Protein AF-A0A0D2YKP9-F1 (afdb_monomer_lite)

Secondary structure (DSSP, 8-state):
-----SS----HHHHHHHHHHHHHHHHHHIIIIIIS-EETTTTEE--STTSPPPPS----------HHHHHHHHHHHHHHHH-SS-TTSTTPPTTPPPS-TTSTTPPPPHHHHHHHHHHHHHHHHHHHHHHHHHHHHHHHHTGGGG-GGGS-TTT-TTT--HHHHHHHHHHHHHHHHHHHHHHHHHHHHHHHHHHHTTSS-HHHHS--PPPPHHHHHHHHHTT--S--SSS---

Organism: Fusarium oxysporum (strain Fo5176) (NCBI:txid660025)

Structure (mmCIF, N/CA/C/O backbone):
data_AF-A0A0D2YKP9-F1
#
_entry.id   AF-A0A0D2YKP9-F1
#
loop_
_atom_site.group_PDB
_atom_site.id
_atom_site.type_symbol
_atom_site.label_atom_id
_atom_site.label_alt_id
_atom_site.label_comp_id
_atom_site.label_asym_id
_atom_site.label_entity_id
_atom_site.label_seq_id
_atom_site.pdbx_PDB_ins_code
_atom_site.Cartn_x
_atom_site.Cartn_y
_atom_site.Cartn_z
_atom_site.occupancy
_atom_site.B_iso_or_equiv
_atom_site.auth_seq_id
_atom_site.auth_comp_id
_atom_site.auth_asym_id
_atom_site.auth_atom_id
_atom_site.pdbx_PDB_model_num
ATOM 1 N N . MET A 1 1 ? -0.228 -17.833 11.066 1.00 27.98 1 MET A N 1
ATOM 2 C CA . MET A 1 1 ? 1.128 -18.104 11.584 1.00 27.98 1 MET A CA 1
ATOM 3 C C . MET A 1 1 ? 1.844 -16.765 11.671 1.00 27.98 1 MET A C 1
ATOM 5 O O . MET A 1 1 ? 2.228 -16.223 10.646 1.00 27.98 1 MET A O 1
ATOM 9 N N . ILE A 1 2 ? 1.864 -16.159 12.860 1.00 31.83 2 ILE A N 1
ATOM 10 C CA . ILE A 1 2 ? 2.510 -14.861 13.093 1.00 31.83 2 ILE A CA 1
ATOM 11 C C . ILE A 1 2 ? 3.976 -15.175 13.373 1.00 31.83 2 ILE A C 1
ATOM 13 O O . ILE A 1 2 ? 4.291 -15.801 14.382 1.00 31.83 2 ILE A O 1
ATOM 17 N N . ILE A 1 3 ? 4.855 -14.833 12.436 1.00 38.28 3 ILE A N 1
ATOM 18 C CA . ILE A 1 3 ? 6.297 -14.978 12.620 1.00 38.28 3 ILE A CA 1
ATOM 19 C C . ILE A 1 3 ? 6.714 -13.877 13.597 1.00 38.28 3 ILE A C 1
ATOM 21 O O . ILE A 1 3 ? 6.827 -12.712 13.220 1.00 38.28 3 ILE A O 1
ATOM 25 N N . CYS A 1 4 ? 6.903 -14.244 14.864 1.00 34.28 4 CYS A N 1
ATOM 26 C CA . CYS A 1 4 ? 7.570 -13.399 15.846 1.00 34.28 4 CYS A CA 1
ATOM 27 C C . CYS A 1 4 ? 9.053 -13.313 15.466 1.00 34.28 4 CYS A C 1
ATOM 29 O O . CYS A 1 4 ? 9.867 -14.127 15.897 1.00 34.28 4 CYS A O 1
ATOM 31 N N . ALA A 1 5 ? 9.399 -12.357 14.604 1.00 41.28 5 ALA A N 1
ATOM 32 C CA . ALA A 1 5 ? 10.786 -11.982 14.390 1.00 41.28 5 ALA A CA 1
ATOM 33 C C . ALA A 1 5 ? 11.299 -11.316 15.674 1.00 41.28 5 ALA A C 1
ATOM 35 O O . ALA A 1 5 ? 10.757 -10.309 16.130 1.00 41.28 5 ALA A O 1
ATOM 36 N N . ASN A 1 6 ? 12.327 -11.921 16.264 1.00 40.56 6 ASN A N 1
ATOM 37 C CA . ASN A 1 6 ? 12.934 -11.558 17.543 1.00 40.56 6 ASN A CA 1
ATOM 38 C C . ASN A 1 6 ? 13.852 -10.325 17.402 1.00 40.56 6 ASN A C 1
ATOM 40 O O . ASN A 1 6 ? 15.036 -10.350 17.717 1.00 40.56 6 ASN A O 1
ATOM 44 N N . GLY A 1 7 ? 13.288 -9.254 16.851 1.00 45.91 7 GLY A N 1
ATOM 45 C CA . GLY A 1 7 ? 13.886 -7.939 16.696 1.00 45.91 7 GLY A CA 1
ATOM 46 C C . GLY A 1 7 ? 12.728 -6.962 16.642 1.00 45.91 7 GLY A C 1
ATOM 47 O O . GLY A 1 7 ? 12.124 -6.779 15.586 1.00 45.91 7 GLY A O 1
ATOM 48 N N . GLN A 1 8 ? 12.338 -6.435 17.804 1.00 46.62 8 GLN A N 1
ATOM 49 C CA . GLN A 1 8 ? 11.226 -5.501 17.918 1.00 46.62 8 GLN A CA 1
ATOM 50 C C . GLN A 1 8 ? 11.520 -4.289 17.037 1.00 46.62 8 GLN A C 1
ATOM 52 O O . GLN A 1 8 ? 12.297 -3.408 17.385 1.00 46.62 8 GLN A O 1
ATOM 57 N N . LEU A 1 9 ? 10.883 -4.238 15.873 1.00 48.38 9 LEU A N 1
ATOM 58 C CA . LEU A 1 9 ? 10.691 -2.991 15.165 1.00 48.38 9 LEU A CA 1
ATOM 59 C C . LEU A 1 9 ? 9.749 -2.182 16.066 1.00 48.38 9 LEU A C 1
ATOM 61 O O . LEU A 1 9 ? 8.537 -2.346 15.999 1.00 48.38 9 LEU A O 1
ATOM 65 N N . GLU A 1 10 ? 10.291 -1.399 17.000 1.00 61.69 10 GLU A N 1
ATOM 66 C CA . GLU A 1 10 ? 9.515 -0.713 18.050 1.00 61.69 10 GLU A CA 1
ATOM 67 C C . GLU A 1 10 ? 8.544 0.346 17.503 1.00 61.69 10 GLU A C 1
ATOM 69 O O . GLU A 1 10 ? 7.786 0.944 18.258 1.00 61.69 10 GLU A O 1
ATOM 74 N N . SER A 1 11 ? 8.533 0.580 16.187 1.00 71.56 11 SER A N 1
ATOM 75 C CA . SER A 1 11 ? 7.659 1.551 15.540 1.00 71.56 11 SER A CA 1
ATOM 76 C C . SER A 1 11 ? 6.262 0.967 15.281 1.00 71.56 11 SER A C 1
ATOM 78 O O . SER A 1 11 ? 6.112 0.118 14.395 1.00 71.56 11 SER A O 1
ATOM 80 N N . PRO A 1 12 ? 5.201 1.461 15.954 1.00 70.50 12 PRO A N 1
ATOM 81 C CA . PRO A 1 12 ? 3.820 1.030 15.711 1.00 70.50 12 PRO A CA 1
ATOM 82 C C . PRO A 1 12 ? 3.381 1.248 14.257 1.00 70.50 12 PRO A C 1
ATOM 84 O O . PRO A 1 12 ? 2.580 0.487 13.717 1.00 70.50 12 PRO A O 1
ATOM 87 N N . ILE A 1 13 ? 3.951 2.266 13.604 1.00 74.56 13 ILE A N 1
ATOM 88 C CA . ILE A 1 13 ? 3.715 2.578 12.191 1.00 74.56 13 ILE A CA 1
ATOM 89 C C . ILE A 1 13 ? 4.225 1.437 11.315 1.00 74.56 13 ILE A C 1
ATOM 91 O O . ILE A 1 13 ? 3.539 1.010 10.391 1.00 74.56 13 ILE A O 1
ATOM 95 N N . ALA A 1 14 ? 5.413 0.914 11.612 1.00 79.06 14 ALA A N 1
ATOM 96 C CA . ALA A 1 14 ? 5.997 -0.144 10.810 1.00 79.06 14 ALA A CA 1
ATOM 97 C C . ALA A 1 14 ? 5.195 -1.451 10.919 1.00 79.06 14 ALA A C 1
ATOM 99 O O . ALA A 1 14 ? 4.976 -2.107 9.905 1.00 79.06 14 ALA A O 1
ATOM 100 N N . HIS A 1 15 ? 4.662 -1.779 12.101 1.00 78.81 15 HIS A N 1
ATOM 101 C CA . HIS A 1 15 ? 3.728 -2.905 12.263 1.00 78.81 15 HIS A CA 1
ATOM 102 C C . HIS A 1 15 ? 2.444 -2.714 11.457 1.00 78.81 15 HIS A C 1
ATOM 104 O O . HIS A 1 15 ? 2.024 -3.632 10.755 1.00 78.81 15 HIS A O 1
ATOM 110 N N . ALA A 1 16 ? 1.840 -1.524 11.509 1.00 76.19 16 ALA A N 1
ATOM 111 C CA . ALA A 1 16 ? 0.627 -1.223 10.750 1.00 76.19 16 ALA A CA 1
ATOM 112 C C . ALA A 1 16 ? 0.862 -1.324 9.233 1.00 76.19 16 ALA A C 1
ATOM 114 O O . ALA A 1 16 ? 0.068 -1.931 8.510 1.00 76.19 16 ALA A O 1
ATOM 115 N N . VAL A 1 17 ? 1.989 -0.799 8.747 1.00 81.44 17 VAL A N 1
ATOM 116 C CA . VAL A 1 17 ? 2.384 -0.860 7.333 1.00 81.44 17 VAL A CA 1
ATOM 117 C C . VAL A 1 17 ? 2.693 -2.292 6.894 1.00 81.44 17 VAL A C 1
ATOM 119 O O . VAL A 1 17 ? 2.205 -2.722 5.853 1.00 81.44 17 VAL A O 1
ATOM 122 N N . LEU A 1 18 ? 3.452 -3.062 7.677 1.00 83.38 18 LEU A N 1
ATOM 123 C CA . LEU A 1 18 ? 3.782 -4.451 7.341 1.00 83.38 18 LEU A CA 1
ATOM 124 C C . LEU A 1 18 ? 2.547 -5.356 7.389 1.00 83.38 18 LEU A C 1
ATOM 126 O O . LEU A 1 18 ? 2.341 -6.164 6.482 1.00 83.38 18 LEU A O 1
ATOM 130 N N . GLY A 1 19 ? 1.698 -5.192 8.404 1.00 82.62 19 GLY A N 1
ATOM 131 C CA . GLY A 1 19 ? 0.444 -5.927 8.535 1.00 82.62 19 GLY A CA 1
ATOM 132 C C . GLY A 1 19 ? -0.489 -5.649 7.359 1.00 82.62 19 GLY A C 1
ATOM 133 O O . GLY A 1 19 ? -0.878 -6.576 6.648 1.00 82.62 19 GLY A O 1
ATOM 134 N N . SER A 1 20 ? -0.780 -4.373 7.093 1.00 79.19 20 SER A N 1
ATOM 135 C CA . SER A 1 20 ? -1.634 -3.968 5.970 1.00 79.19 20 SER A CA 1
ATOM 136 C C . SER A 1 20 ? -1.062 -4.376 4.613 1.00 79.19 20 SER A C 1
ATOM 138 O O . SER A 1 20 ? -1.775 -4.936 3.775 1.00 79.19 20 SER A O 1
ATOM 140 N N . GLY A 1 21 ? 0.241 -4.171 4.430 1.00 82.94 21 GLY A N 1
ATOM 141 C CA . GLY A 1 21 ? 0.972 -4.557 3.239 1.00 82.94 21 GLY A CA 1
ATOM 142 C C . GLY A 1 21 ? 0.906 -6.051 2.968 1.00 82.94 21 GLY A C 1
ATOM 143 O O . GLY A 1 21 ? 0.622 -6.441 1.842 1.00 82.94 21 GLY A O 1
ATOM 144 N N . SER A 1 22 ? 1.099 -6.898 3.981 1.00 85.50 22 SER A N 1
ATOM 145 C CA . SER A 1 22 ? 1.110 -8.356 3.807 1.00 85.50 22 SER A CA 1
ATOM 146 C C . SER A 1 22 ? -0.207 -8.904 3.247 1.00 85.50 22 SER A C 1
ATOM 148 O O . SER A 1 22 ? -0.193 -9.644 2.263 1.00 85.50 22 SER A O 1
ATOM 150 N N . VAL A 1 23 ? -1.350 -8.481 3.800 1.00 85.19 23 VAL A N 1
ATOM 151 C CA . VAL A 1 23 ? -2.679 -8.898 3.325 1.00 85.19 23 VAL A CA 1
ATOM 152 C C . VAL A 1 23 ? -2.892 -8.432 1.890 1.00 85.19 23 VAL A C 1
ATOM 154 O O . VAL A 1 23 ? -3.297 -9.216 1.032 1.00 85.19 23 VAL A O 1
ATOM 157 N N . TYR A 1 24 ? -2.553 -7.172 1.607 1.00 85.50 24 TYR A N 1
ATOM 158 C CA . TYR A 1 24 ? -2.648 -6.643 0.257 1.00 85.50 24 TYR A CA 1
ATOM 159 C C . TYR A 1 24 ? -1.778 -7.429 -0.735 1.00 85.50 24 TYR A C 1
ATOM 161 O O . TYR A 1 24 ? -2.234 -7.757 -1.826 1.00 85.50 24 TYR A O 1
ATOM 169 N N . ARG A 1 25 ? -0.538 -7.772 -0.364 1.00 86.56 25 ARG A N 1
ATOM 170 C CA . ARG A 1 25 ? 0.386 -8.535 -1.215 1.00 86.56 25 ARG A CA 1
ATOM 171 C C . ARG A 1 25 ? -0.154 -9.909 -1.574 1.00 86.56 25 ARG A C 1
ATOM 173 O O . ARG A 1 25 ? 0.029 -10.329 -2.710 1.00 86.56 25 ARG A O 1
ATOM 180 N N . ILE A 1 26 ? -0.834 -10.576 -0.646 1.00 88.69 26 ILE A N 1
ATOM 181 C CA . ILE A 1 26 ? -1.483 -11.863 -0.914 1.00 88.69 26 ILE A CA 1
ATOM 182 C C . ILE A 1 26 ? -2.595 -11.681 -1.950 1.00 88.69 26 ILE A C 1
ATOM 184 O O . ILE A 1 26 ? -2.630 -12.408 -2.939 1.00 88.69 26 ILE A O 1
ATOM 188 N N . ILE A 1 27 ? -3.462 -10.681 -1.769 1.00 88.19 27 ILE A N 1
ATOM 189 C CA . ILE A 1 27 ? -4.551 -10.388 -2.716 1.00 88.19 27 ILE A CA 1
ATOM 190 C C . ILE A 1 27 ? -3.986 -10.027 -4.097 1.00 88.19 27 ILE A C 1
ATOM 192 O O . ILE A 1 27 ? -4.442 -10.553 -5.110 1.00 88.19 27 ILE A O 1
ATOM 196 N N . HIS A 1 28 ? -2.957 -9.177 -4.140 1.00 88.44 28 HIS A N 1
ATOM 197 C CA . HIS A 1 28 ? -2.280 -8.786 -5.378 1.00 88.44 28 HIS A CA 1
ATOM 198 C C . HIS A 1 28 ? -1.638 -9.984 -6.074 1.00 88.44 28 HIS A C 1
ATOM 200 O O . HIS A 1 28 ? -1.772 -10.141 -7.281 1.00 88.44 28 HIS A O 1
ATOM 206 N N . TYR A 1 29 ? -0.993 -10.875 -5.320 1.00 89.56 29 TYR A N 1
ATOM 207 C CA . TYR A 1 29 ? -0.422 -12.103 -5.863 1.00 89.56 29 TYR A CA 1
ATOM 208 C C . TYR A 1 29 ? -1.495 -12.998 -6.492 1.00 89.56 29 TYR A C 1
ATOM 210 O O . TYR A 1 29 ? -1.309 -13.476 -7.608 1.00 89.56 29 TYR A O 1
ATOM 218 N N . VAL A 1 30 ? -2.632 -13.190 -5.815 1.00 90.19 30 VAL A N 1
ATOM 219 C CA . VAL A 1 30 ? -3.761 -13.958 -6.364 1.00 90.19 30 VAL A CA 1
ATOM 220 C C . VAL A 1 30 ? -4.244 -13.336 -7.676 1.00 90.19 30 VAL A C 1
ATOM 222 O O . VAL A 1 30 ? -4.377 -14.051 -8.666 1.00 90.19 30 VAL A O 1
ATOM 225 N N . ALA A 1 31 ? -4.443 -12.017 -7.716 1.00 87.38 31 ALA A N 1
ATOM 226 C CA . ALA A 1 31 ? -4.886 -11.325 -8.923 1.00 87.38 31 ALA A CA 1
ATOM 227 C C . ALA A 1 31 ? -3.892 -11.495 -10.085 1.00 87.38 31 ALA A C 1
ATOM 229 O O . ALA A 1 31 ? -4.243 -12.003 -11.144 1.00 87.38 31 ALA A O 1
ATOM 230 N N . ILE A 1 32 ? -2.625 -11.159 -9.860 1.00 87.12 32 ILE A N 1
ATOM 231 C CA . ILE A 1 32 ? -1.605 -11.124 -10.911 1.00 87.12 32 ILE A CA 1
ATOM 232 C C . ILE A 1 32 ? -1.169 -12.515 -11.366 1.00 87.12 32 ILE A C 1
ATOM 234 O O . ILE A 1 32 ? -1.028 -12.765 -12.563 1.00 87.12 32 ILE A O 1
ATOM 238 N N . VAL A 1 33 ? -0.894 -13.413 -10.422 1.00 88.62 33 VAL A N 1
ATOM 239 C CA . VAL A 1 33 ? -0.255 -14.700 -10.722 1.00 88.62 33 VAL A CA 1
ATOM 240 C C . VAL A 1 33 ? -1.292 -15.776 -10.998 1.00 88.62 33 VAL A C 1
ATOM 242 O O . VAL A 1 33 ? -1.119 -16.552 -11.935 1.00 88.62 33 VAL A O 1
ATOM 245 N N . LEU A 1 34 ? -2.376 -15.832 -10.219 1.00 88.31 34 LEU A N 1
ATOM 246 C CA . LEU A 1 34 ? -3.364 -16.905 -10.355 1.00 88.31 34 LEU A CA 1
ATOM 247 C C . LEU A 1 34 ? -4.451 -16.567 -11.378 1.00 88.31 34 LEU A C 1
ATOM 249 O O . LEU A 1 34 ? -4.791 -17.426 -12.195 1.00 88.31 34 LEU A O 1
ATOM 253 N N . LEU A 1 35 ? -4.982 -15.339 -11.345 1.00 88.94 35 LEU A N 1
ATOM 254 C CA . LEU A 1 35 ? -6.072 -14.932 -12.236 1.00 88.94 35 LEU A CA 1
ATOM 255 C C . LEU A 1 35 ? -5.541 -14.458 -13.592 1.00 88.94 35 LEU A C 1
ATOM 257 O O . LEU A 1 35 ? -5.825 -15.089 -14.608 1.00 88.94 35 LEU A O 1
ATOM 261 N N . ASP A 1 36 ? -4.732 -13.401 -13.616 1.00 85.75 36 ASP A N 1
ATOM 262 C CA . ASP A 1 36 ? -4.231 -12.784 -14.853 1.00 85.75 36 ASP A CA 1
ATOM 263 C C . ASP A 1 36 ? -3.033 -13.524 -15.471 1.00 85.75 36 ASP A C 1
ATOM 265 O O . ASP A 1 36 ? -2.732 -13.363 -16.658 1.00 85.75 36 ASP A O 1
ATOM 269 N N . ARG A 1 37 ? -2.360 -14.372 -14.681 1.00 87.69 37 ARG A N 1
ATOM 270 C CA . ARG A 1 37 ? -1.200 -15.183 -15.088 1.00 87.69 37 ARG A CA 1
ATOM 271 C C . ARG A 1 37 ? -0.146 -14.360 -15.825 1.00 87.69 37 ARG A C 1
ATOM 273 O O . ARG A 1 37 ? 0.215 -14.657 -16.968 1.00 87.69 37 ARG A O 1
ATOM 280 N N . TRP A 1 38 ? 0.326 -13.299 -15.181 1.00 86.81 38 TRP A N 1
ATOM 281 C CA . TRP A 1 38 ? 1.420 -12.496 -15.718 1.00 86.81 38 TRP A CA 1
ATOM 282 C C . TRP A 1 38 ? 2.656 -13.364 -15.954 1.00 86.81 38 TRP A C 1
ATOM 284 O O . TRP A 1 38 ? 3.117 -14.057 -15.048 1.00 86.81 38 TRP A O 1
ATOM 294 N N . SER A 1 39 ? 3.200 -13.305 -17.169 1.00 86.81 39 SER A N 1
ATOM 295 C CA . SER A 1 39 ? 4.429 -14.013 -17.532 1.00 86.81 39 SER A CA 1
ATOM 296 C C . SER A 1 39 ? 5.468 -13.045 -18.080 1.00 86.81 39 SER A C 1
ATOM 298 O O . SER A 1 39 ? 5.128 -12.042 -18.718 1.00 86.81 39 SER A O 1
ATOM 300 N N . PHE A 1 40 ? 6.737 -13.347 -17.810 1.00 84.88 40 PHE A N 1
ATOM 301 C CA . PHE A 1 40 ? 7.857 -12.574 -18.337 1.00 84.88 40 PHE A CA 1
ATOM 302 C C . PHE A 1 40 ? 7.924 -12.703 -19.860 1.00 84.88 40 PHE A C 1
ATOM 304 O O . PHE A 1 40 ? 8.089 -11.707 -20.557 1.00 84.88 40 PHE A O 1
ATOM 311 N N . GLU A 1 41 ? 7.697 -13.914 -20.365 1.00 83.00 41 GLU A N 1
ATOM 312 C CA . GLU A 1 41 ? 7.747 -14.264 -21.781 1.00 83.00 41 GLU A CA 1
ATOM 313 C C . GLU A 1 41 ? 6.697 -13.486 -22.588 1.00 83.00 41 GLU A C 1
ATOM 315 O O . GLU A 1 41 ? 7.004 -12.951 -23.648 1.00 83.00 41 GLU A O 1
ATOM 320 N N . ALA A 1 42 ? 5.475 -13.340 -22.062 1.00 79.25 42 ALA A N 1
ATOM 321 C CA . ALA A 1 42 ? 4.434 -12.531 -22.702 1.00 79.25 42 ALA A CA 1
ATOM 322 C C . ALA A 1 42 ? 4.520 -11.031 -22.357 1.00 79.25 42 ALA A C 1
ATOM 324 O O . ALA A 1 42 ? 3.717 -10.238 -22.854 1.00 79.25 42 ALA A O 1
ATOM 325 N N . LYS A 1 43 ? 5.446 -10.638 -21.466 1.00 79.50 43 LYS A N 1
ATOM 326 C CA . LYS A 1 43 ? 5.588 -9.281 -20.907 1.00 79.50 43 LYS A CA 1
ATOM 327 C C . LYS A 1 43 ? 4.249 -8.695 -20.418 1.00 79.50 43 LYS A C 1
ATOM 329 O O . LYS A 1 43 ? 4.025 -7.486 -20.513 1.00 79.50 43 LYS A O 1
ATOM 334 N N . GLY A 1 44 ? 3.359 -9.548 -19.899 1.00 83.75 44 GLY A N 1
ATOM 335 C CA . GLY A 1 44 ? 1.974 -9.196 -19.577 1.00 83.75 44 GLY A CA 1
ATOM 336 C C . GLY A 1 44 ? 1.092 -10.379 -19.140 1.00 83.75 44 GLY A C 1
ATOM 337 O O . GLY A 1 44 ? 1.589 -11.505 -19.022 1.00 83.75 44 GLY A O 1
ATOM 338 N N . PRO A 1 45 ? -0.209 -10.133 -18.884 1.00 87.31 45 PRO A N 1
ATOM 339 C CA . PRO A 1 45 ? -1.199 -11.156 -18.564 1.00 87.31 45 PRO A CA 1
ATOM 340 C C . PRO A 1 45 ? -1.416 -12.122 -19.730 1.00 87.31 45 PRO A C 1
ATOM 342 O O . PRO A 1 45 ? -1.474 -11.728 -20.896 1.00 87.31 45 PRO A O 1
ATOM 345 N N . THR A 1 46 ? -1.567 -13.400 -19.398 1.00 86.56 46 THR A N 1
ATOM 346 C CA . THR A 1 46 ? -1.841 -14.483 -20.361 1.00 86.56 46 THR A CA 1
ATOM 347 C C . THR A 1 46 ? -3.247 -15.056 -20.211 1.00 86.56 46 THR A C 1
ATOM 349 O O . THR A 1 46 ? -3.666 -15.902 -20.996 1.00 86.56 46 THR A O 1
ATOM 352 N N . SER A 1 47 ? -3.992 -14.590 -19.210 1.00 83.75 47 SER A N 1
ATOM 353 C CA . SER A 1 47 ? -5.334 -15.045 -18.878 1.00 83.75 47 SER A CA 1
ATOM 354 C C . SER A 1 47 ? -6.267 -13.852 -18.730 1.00 83.75 47 SER A C 1
ATOM 356 O O . SER A 1 47 ? -5.882 -12.822 -18.188 1.00 83.75 47 SER A O 1
ATOM 358 N N . SER A 1 48 ? -7.509 -14.016 -19.185 1.00 83.25 48 SER A N 1
ATOM 359 C CA . SER A 1 48 ? -8.571 -13.017 -19.047 1.00 83.25 48 SER A CA 1
ATOM 360 C C . SER A 1 48 ? -9.373 -13.153 -17.749 1.00 83.25 48 SER A C 1
ATOM 362 O O . SER A 1 48 ? -10.316 -12.395 -17.532 1.00 83.25 48 SER A O 1
ATOM 364 N N . LEU A 1 49 ? -9.043 -14.121 -16.881 1.00 82.44 49 LEU A N 1
ATOM 365 C CA . LEU A 1 49 ? -9.814 -14.409 -15.663 1.00 82.44 49 LEU A CA 1
ATOM 366 C C . LEU A 1 49 ? -9.804 -13.256 -14.649 1.00 82.44 49 LEU A C 1
ATOM 368 O O . LEU A 1 49 ? -10.776 -13.107 -13.913 1.00 82.44 49 LEU A O 1
ATOM 372 N N . GLY A 1 50 ? -8.739 -12.450 -14.596 1.00 75.81 50 GLY A N 1
ATOM 373 C CA . GLY A 1 50 ? -8.686 -11.255 -13.744 1.00 75.81 50 GLY A CA 1
ATOM 374 C C . GLY A 1 50 ? -9.228 -9.991 -14.422 1.00 75.81 50 GLY A C 1
ATOM 375 O O . GLY A 1 50 ? -9.185 -8.914 -13.833 1.00 75.81 50 GLY A O 1
ATOM 376 N N . GLY A 1 51 ? -9.800 -10.116 -15.626 1.00 75.94 51 GLY A N 1
ATOM 377 C CA . GLY A 1 51 ? -10.428 -9.013 -16.355 1.00 75.94 51 GLY A CA 1
ATOM 378 C C . GLY A 1 51 ? -9.468 -8.181 -17.207 1.00 75.94 51 GLY A C 1
ATOM 379 O O . GLY A 1 51 ? -9.906 -7.208 -17.819 1.00 75.94 51 GLY A O 1
ATOM 380 N N . LEU A 1 52 ? -8.185 -8.552 -17.278 1.00 80.44 52 LEU A N 1
ATOM 381 C CA . LEU A 1 52 ? -7.222 -7.947 -18.197 1.00 80.44 52 LEU A CA 1
ATOM 382 C C . LEU A 1 52 ? -7.249 -8.649 -19.560 1.00 80.44 52 LEU A C 1
ATOM 384 O O . LEU A 1 52 ? -7.332 -9.873 -19.646 1.00 80.44 52 LEU A O 1
ATOM 388 N N . GLU A 1 53 ? -7.145 -7.886 -20.649 1.00 81.00 53 GLU A N 1
ATOM 389 C CA . GLU A 1 53 ? -7.026 -8.478 -21.985 1.00 81.00 53 GLU A CA 1
ATOM 390 C C . GLU A 1 53 ? -5.700 -9.241 -22.125 1.00 81.00 53 GLU A C 1
ATOM 392 O O . GLU A 1 53 ? -4.651 -8.665 -21.861 1.00 81.00 53 GLU A O 1
ATOM 397 N N . PRO A 1 54 ? -5.661 -10.495 -22.587 1.00 82.44 54 PRO A N 1
ATOM 398 C CA . PRO A 1 54 ? -4.396 -11.205 -22.757 1.00 82.44 54 PRO A CA 1
ATOM 399 C C . PRO A 1 54 ? -3.416 -10.487 -23.711 1.00 82.44 54 PRO A C 1
ATOM 401 O O . PRO A 1 54 ? -3.794 -9.765 -24.643 1.00 82.44 54 PRO A O 1
ATOM 404 N N . ALA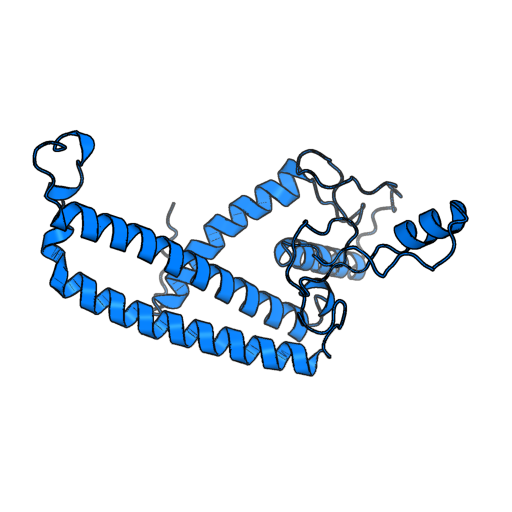 A 1 55 ? -2.111 -10.654 -23.491 1.00 80.19 55 ALA A N 1
ATOM 405 C CA . ALA A 1 55 ? -1.103 -10.280 -24.483 1.00 80.19 55 ALA A CA 1
ATOM 406 C C . ALA A 1 55 ? -1.329 -11.099 -25.772 1.00 80.19 55 ALA A C 1
ATOM 408 O O . ALA A 1 55 ? -1.443 -12.318 -25.710 1.00 80.19 55 ALA A O 1
ATOM 409 N N . SER A 1 56 ? -1.451 -10.425 -26.925 1.00 66.62 56 SER A N 1
ATOM 410 C CA . SER A 1 56 ? -1.983 -11.028 -28.157 1.00 66.62 56 SER A CA 1
ATOM 411 C C . SER A 1 56 ? -1.006 -11.927 -28.908 1.00 66.62 56 SER A C 1
ATOM 413 O O . SER A 1 56 ? -1.451 -12.643 -29.789 1.00 66.62 56 SER A O 1
ATOM 415 N N . ASP A 1 57 ? 0.282 -11.952 -28.566 1.00 58.06 57 ASP A N 1
ATOM 416 C CA . ASP A 1 57 ? 1.264 -12.724 -29.325 1.00 58.06 57 ASP A CA 1
ATOM 417 C C . ASP A 1 57 ? 2.301 -13.354 -28.398 1.00 58.06 57 ASP A C 1
ATOM 419 O O . ASP A 1 57 ? 3.109 -12.672 -27.767 1.00 58.06 57 ASP A O 1
ATOM 423 N N . MET A 1 58 ? 2.279 -14.685 -28.330 1.00 57.78 58 MET A N 1
ATOM 424 C CA . MET A 1 58 ? 3.347 -15.478 -27.734 1.00 57.78 58 MET A CA 1
ATOM 425 C C . MET A 1 58 ? 4.470 -15.632 -28.761 1.00 57.78 58 MET A C 1
ATOM 427 O O . MET A 1 58 ? 4.582 -16.664 -29.423 1.00 57.78 58 MET A O 1
ATOM 431 N N . ALA A 1 59 ? 5.324 -14.618 -28.897 1.00 52.38 59 ALA A N 1
ATOM 432 C CA . ALA A 1 59 ? 6.651 -14.868 -29.443 1.00 52.38 59 ALA A CA 1
ATOM 433 C C . ALA A 1 59 ? 7.386 -15.723 -28.406 1.00 52.38 59 ALA A C 1
ATOM 435 O O . ALA A 1 59 ? 7.794 -15.246 -27.350 1.00 52.38 59 ALA A O 1
ATOM 436 N N . ARG A 1 60 ? 7.454 -17.028 -28.664 1.00 53.09 60 ARG A N 1
ATOM 437 C CA . ARG A 1 60 ? 8.178 -17.989 -27.838 1.00 53.09 60 ARG A CA 1
ATOM 438 C C . ARG A 1 60 ? 9.673 -17.713 -28.023 1.00 53.09 60 ARG A C 1
ATOM 440 O O . ARG A 1 60 ? 10.313 -18.354 -28.847 1.00 53.09 60 ARG A O 1
ATOM 447 N N . GLU A 1 61 ? 10.193 -16.702 -27.331 1.00 57.06 61 GLU A N 1
ATOM 448 C CA . GLU A 1 61 ? 11.627 -16.417 -27.318 1.00 57.06 61 GLU A CA 1
ATOM 449 C C . GLU A 1 61 ? 12.366 -17.622 -26.721 1.00 57.06 61 GLU A C 1
ATOM 451 O O . GLU A 1 61 ? 11.940 -18.208 -25.720 1.00 57.06 61 GLU A O 1
ATOM 456 N N . GLU A 1 62 ? 13.442 -18.045 -27.387 1.00 55.84 62 GLU A N 1
ATOM 457 C CA . GLU A 1 62 ? 14.283 -19.136 -26.909 1.00 55.84 62 GLU A CA 1
ATOM 458 C C . GLU A 1 62 ? 14.896 -18.758 -25.560 1.00 55.84 62 GLU A C 1
ATOM 460 O O . GLU A 1 62 ? 15.529 -17.717 -25.390 1.00 55.84 62 GLU A O 1
ATOM 465 N N . PHE A 1 63 ? 14.680 -19.625 -24.577 1.00 59.84 63 PHE A N 1
ATOM 466 C CA . PHE A 1 63 ? 15.120 -19.428 -23.208 1.00 59.84 63 PHE A CA 1
ATOM 467 C C . PHE A 1 63 ? 16.653 -19.422 -23.131 1.00 59.84 63 PHE A C 1
ATOM 469 O O . PHE A 1 63 ? 17.290 -20.458 -23.328 1.00 59.84 63 PHE A O 1
ATOM 476 N N . SER A 1 64 ? 17.250 -18.264 -22.830 1.00 62.81 64 SER A N 1
ATOM 477 C CA . SER A 1 64 ? 18.699 -18.122 -22.647 1.00 62.81 64 SER A CA 1
ATOM 478 C C . SER A 1 64 ? 19.026 -17.666 -21.221 1.00 62.81 64 SER A C 1
ATOM 480 O O . SER A 1 64 ? 18.576 -16.617 -20.771 1.00 62.81 64 SER A O 1
ATOM 482 N N . TRP A 1 65 ? 19.827 -18.446 -20.488 1.00 68.50 65 TRP A N 1
ATOM 483 C CA . TRP A 1 65 ? 20.265 -18.123 -19.119 1.00 68.50 65 TRP A CA 1
ATOM 484 C C . TRP A 1 65 ? 21.412 -17.101 -19.105 1.00 68.50 65 TRP A C 1
ATOM 486 O O . TRP A 1 65 ? 22.516 -17.367 -18.629 1.00 68.50 65 TRP A O 1
ATOM 496 N N . SER A 1 66 ? 21.168 -15.912 -19.649 1.00 84.00 66 SER A N 1
ATOM 497 C CA . SER A 1 66 ? 22.101 -14.791 -19.538 1.00 84.00 66 SER A CA 1
ATOM 498 C C . SER A 1 66 ? 21.918 -14.066 -18.203 1.00 84.00 66 SER A C 1
ATOM 500 O O . SER A 1 66 ? 20.798 -13.911 -17.720 1.00 84.00 66 SER A O 1
ATOM 502 N N . LEU A 1 67 ? 23.000 -13.528 -17.628 1.00 84.38 67 LEU A N 1
ATOM 503 C CA . LEU A 1 67 ? 22.903 -12.618 -16.475 1.00 84.38 67 LEU A CA 1
ATOM 504 C C . LEU A 1 67 ? 22.015 -11.400 -16.777 1.00 84.38 67 LEU A C 1
ATOM 506 O O . LEU A 1 67 ? 21.332 -10.910 -15.883 1.00 84.38 67 LEU A O 1
ATOM 510 N N . LYS A 1 68 ? 21.986 -10.949 -18.039 1.00 83.75 68 LYS A N 1
ATOM 511 C CA . LYS A 1 68 ? 21.090 -9.873 -18.483 1.00 83.75 68 LYS A CA 1
ATOM 512 C C . LYS A 1 68 ? 19.622 -10.309 -18.474 1.00 83.75 68 LYS A C 1
ATOM 514 O O . LYS A 1 68 ? 18.781 -9.548 -18.018 1.00 83.75 68 LYS A O 1
ATOM 519 N N . ASP A 1 69 ? 19.330 -11.541 -18.897 1.00 84.19 69 ASP A N 1
ATOM 520 C CA . ASP A 1 69 ? 17.971 -12.106 -18.848 1.00 84.19 69 ASP A CA 1
ATOM 521 C C . ASP A 1 69 ? 17.488 -12.235 -17.396 1.00 84.19 69 ASP A C 1
ATOM 523 O O . ASP A 1 69 ? 16.366 -11.859 -17.064 1.00 84.19 69 ASP A O 1
ATOM 527 N N . LEU A 1 70 ? 18.370 -12.666 -16.486 1.00 87.44 70 LEU A N 1
ATOM 528 C CA . LEU A 1 70 ? 18.057 -12.716 -15.058 1.00 87.44 70 LEU A CA 1
ATOM 529 C C . LEU A 1 70 ? 17.770 -11.320 -14.480 1.00 87.44 70 LEU A C 1
ATOM 531 O O . LEU A 1 70 ? 16.813 -11.160 -13.721 1.00 87.44 70 LEU A O 1
ATOM 535 N N . GLU A 1 71 ? 18.568 -10.310 -14.840 1.00 88.12 71 GLU A N 1
ATOM 536 C CA . GLU A 1 71 ? 18.332 -8.921 -14.431 1.00 88.12 71 GLU A CA 1
ATOM 537 C C . GLU A 1 71 ? 16.972 -8.411 -14.935 1.00 88.12 71 GLU A C 1
ATOM 539 O O . GLU A 1 71 ? 16.204 -7.821 -14.170 1.00 88.12 71 GLU A O 1
ATOM 544 N N . GLU A 1 72 ? 16.637 -8.680 -16.197 1.00 85.31 72 GLU A N 1
ATOM 545 C CA . GLU A 1 72 ? 15.362 -8.290 -16.801 1.00 85.31 72 GLU A CA 1
ATOM 546 C C . GLU A 1 72 ? 14.170 -9.008 -16.159 1.00 85.31 72 GLU A C 1
ATOM 548 O O . GLU A 1 72 ? 13.152 -8.371 -15.873 1.00 85.31 72 GLU A O 1
ATOM 553 N N . ARG A 1 73 ? 14.301 -10.302 -15.842 1.00 86.81 73 ARG A N 1
ATOM 554 C CA . ARG A 1 73 ? 13.285 -11.079 -15.114 1.00 86.81 73 ARG A CA 1
ATOM 555 C C . ARG A 1 73 ? 13.055 -10.547 -13.705 1.00 86.81 73 ARG A C 1
ATOM 557 O O . ARG A 1 73 ? 11.905 -10.412 -13.282 1.00 86.81 73 ARG A O 1
ATOM 564 N N . ILE A 1 74 ? 14.122 -10.205 -12.979 1.00 88.19 74 ILE A N 1
ATOM 565 C CA . ILE A 1 74 ? 14.017 -9.597 -11.645 1.00 88.19 74 ILE A CA 1
ATOM 566 C C . ILE A 1 74 ? 13.348 -8.226 -11.749 1.00 88.19 74 ILE A C 1
ATOM 568 O O . ILE A 1 74 ? 12.418 -7.940 -10.994 1.00 88.19 74 ILE A O 1
ATOM 572 N N . ARG A 1 75 ? 13.761 -7.393 -12.710 1.00 86.00 75 ARG A N 1
ATOM 573 C CA . ARG A 1 75 ? 13.155 -6.079 -12.954 1.00 86.00 75 ARG A CA 1
ATOM 574 C C . ARG A 1 75 ? 11.668 -6.202 -13.284 1.00 86.00 75 ARG A C 1
ATOM 576 O O . ARG A 1 75 ? 10.865 -5.459 -12.725 1.00 86.00 75 ARG A O 1
ATOM 583 N N . PHE A 1 76 ? 11.293 -7.167 -14.123 1.00 85.69 76 PHE A N 1
ATOM 584 C CA . PHE A 1 76 ? 9.900 -7.487 -14.426 1.00 85.69 76 PHE A CA 1
ATOM 585 C C . PHE A 1 76 ? 9.129 -7.897 -13.168 1.00 85.69 76 PHE A C 1
ATOM 587 O O . PHE A 1 76 ? 8.080 -7.323 -12.886 1.00 85.69 76 PHE A O 1
ATOM 594 N N . GLY A 1 77 ? 9.663 -8.828 -12.374 1.00 86.56 77 GLY A N 1
ATOM 595 C CA . GLY A 1 77 ? 9.035 -9.265 -11.127 1.00 86.56 77 GLY A CA 1
ATOM 596 C C . GLY A 1 77 ? 8.835 -8.114 -10.140 1.00 86.56 77 GLY A C 1
ATOM 597 O O . GLY A 1 77 ? 7.746 -7.958 -9.584 1.00 86.56 77 GLY A O 1
ATOM 598 N N . ILE A 1 78 ? 9.845 -7.254 -9.974 1.00 84.50 78 ILE A N 1
ATOM 599 C CA . ILE A 1 78 ? 9.743 -6.056 -9.135 1.00 84.50 78 ILE A CA 1
ATOM 600 C C . ILE A 1 78 ? 8.648 -5.143 -9.675 1.00 84.50 78 ILE A C 1
ATOM 602 O O . ILE A 1 78 ? 7.720 -4.852 -8.929 1.00 84.50 78 ILE A O 1
ATOM 606 N N . ARG A 1 79 ? 8.692 -4.775 -10.960 1.00 83.62 79 ARG A N 1
ATOM 607 C CA . ARG A 1 79 ? 7.704 -3.905 -11.614 1.00 83.62 79 ARG A CA 1
ATOM 608 C C . ARG A 1 79 ? 6.273 -4.407 -11.430 1.00 83.62 79 ARG A C 1
ATOM 610 O O . ARG A 1 79 ? 5.407 -3.639 -11.020 1.00 83.62 79 ARG A O 1
ATOM 617 N N . VAL A 1 80 ? 6.023 -5.688 -11.694 1.00 84.69 80 VAL A N 1
ATOM 618 C CA . VAL A 1 80 ? 4.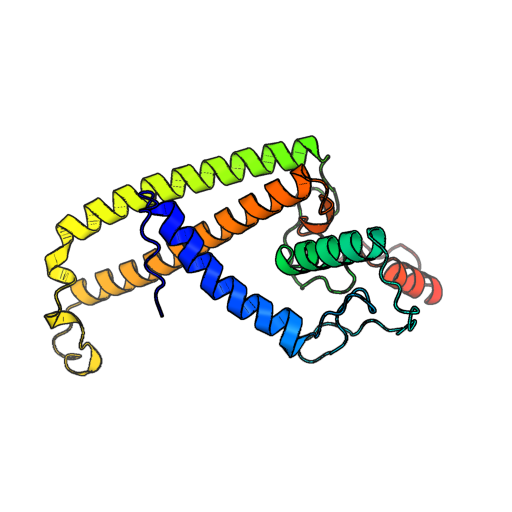690 -6.303 -11.583 1.00 84.69 80 VAL A CA 1
ATOM 619 C C . VAL A 1 80 ? 4.240 -6.411 -10.124 1.00 84.69 80 VAL A C 1
ATOM 621 O O . VAL A 1 80 ? 3.062 -6.240 -9.809 1.00 84.69 80 VAL A O 1
ATOM 624 N N . SER A 1 81 ? 5.173 -6.657 -9.203 1.00 83.94 81 SER A N 1
ATOM 625 C CA . SER A 1 81 ? 4.852 -6.693 -7.781 1.00 83.94 81 SER A CA 1
ATOM 626 C C . SER A 1 81 ? 4.549 -5.298 -7.235 1.00 83.94 81 SER A C 1
ATOM 628 O O . SER A 1 81 ? 3.616 -5.149 -6.459 1.00 83.94 81 SER A O 1
ATOM 630 N N . THR A 1 82 ? 5.289 -4.255 -7.609 1.00 78.75 82 THR A N 1
ATOM 631 C CA . THR A 1 82 ? 5.140 -2.902 -7.047 1.00 78.75 82 THR A CA 1
ATOM 632 C C . THR A 1 82 ? 4.040 -2.090 -7.719 1.00 78.75 82 THR A C 1
ATOM 634 O O . THR A 1 82 ? 3.481 -1.200 -7.077 1.00 78.75 82 THR A O 1
ATOM 637 N N . THR A 1 83 ? 3.683 -2.428 -8.957 1.00 76.56 83 THR A N 1
ATOM 638 C CA . THR A 1 83 ? 2.657 -1.734 -9.739 1.00 76.56 83 THR A CA 1
ATOM 639 C C . THR A 1 83 ? 1.323 -2.457 -9.640 1.00 76.56 83 THR A C 1
ATOM 641 O O . THR A 1 83 ? 1.226 -3.654 -9.885 1.00 76.56 83 THR A O 1
ATOM 644 N N . THR A 1 84 ? 0.271 -1.720 -9.294 1.00 70.81 84 THR A N 1
ATOM 645 C CA . THR A 1 84 ? -1.058 -2.304 -9.045 1.00 70.81 84 THR A CA 1
ATOM 646 C C . THR A 1 84 ? -2.139 -1.765 -9.963 1.00 70.81 84 THR A C 1
ATOM 648 O O . THR A 1 84 ? -3.199 -2.366 -10.078 1.00 70.81 84 THR A O 1
ATOM 651 N N . ARG A 1 85 ? -1.874 -0.633 -10.622 1.00 69.69 85 ARG A N 1
ATOM 652 C CA . ARG A 1 85 ? -2.825 0.061 -11.505 1.00 69.69 85 ARG A CA 1
ATOM 653 C C . ARG A 1 85 ? -2.439 0.010 -12.980 1.00 69.69 85 ARG A C 1
ATOM 655 O O . ARG A 1 85 ? -3.252 0.374 -13.819 1.00 69.69 85 ARG A O 1
ATOM 662 N N . PHE A 1 86 ? -1.210 -0.432 -13.264 1.00 70.81 86 PHE A N 1
ATOM 663 C CA . PHE A 1 86 ? -0.620 -0.585 -14.598 1.00 70.81 86 PHE A CA 1
ATOM 664 C C . PHE A 1 86 ? -0.931 0.572 -15.557 1.00 70.81 86 PHE A C 1
ATOM 666 O O . PHE A 1 86 ? -1.203 0.353 -16.737 1.00 70.81 86 PHE A O 1
ATOM 673 N N . SER A 1 87 ? -0.898 1.804 -15.047 1.00 61.09 87 SER A N 1
ATOM 674 C CA . SER A 1 87 ? -1.592 2.951 -15.639 1.00 61.09 87 SER A CA 1
ATOM 675 C C . SER A 1 87 ? -1.130 3.320 -17.050 1.00 61.09 87 SER A C 1
ATOM 677 O O . SER A 1 87 ? -1.914 3.827 -17.848 1.00 61.09 87 SER A O 1
ATOM 679 N N . THR A 1 88 ? 0.134 3.042 -17.369 1.00 57.75 88 THR A N 1
ATOM 680 C CA . THR A 1 88 ? 0.763 3.295 -18.676 1.00 57.75 88 THR A CA 1
ATOM 681 C C . THR A 1 88 ? 0.686 2.136 -19.647 1.00 57.75 88 THR A C 1
ATOM 683 O O . THR A 1 88 ? 1.117 2.262 -20.794 1.00 57.75 88 THR A O 1
ATOM 686 N N . THR A 1 89 ? 0.189 0.993 -19.196 1.00 63.72 89 THR A N 1
ATOM 687 C CA . THR A 1 89 ? 0.071 -0.198 -20.026 1.00 63.72 89 THR A CA 1
ATOM 688 C C . THR A 1 89 ? -1.310 -0.247 -20.673 1.00 63.72 89 THR A C 1
ATOM 690 O O . THR A 1 89 ? -2.251 0.405 -20.220 1.00 63.72 89 THR A O 1
ATOM 693 N N . LYS A 1 90 ? -1.467 -1.096 -21.694 1.00 69.44 90 LYS A N 1
ATOM 694 C CA . LYS A 1 90 ? -2.790 -1.409 -22.259 1.00 69.44 90 LYS A CA 1
ATOM 695 C C . LYS A 1 90 ? -3.745 -2.084 -21.253 1.00 69.44 90 LYS A C 1
ATOM 697 O O . LYS A 1 90 ? -4.920 -2.233 -21.544 1.00 69.44 90 LYS A O 1
ATOM 702 N N . TRP A 1 91 ? -3.239 -2.463 -20.078 1.00 70.56 91 TRP A N 1
ATOM 703 C CA . TRP A 1 91 ? -3.957 -3.107 -18.976 1.00 70.56 91 TRP A CA 1
ATOM 704 C C . TRP A 1 91 ? -4.268 -2.144 -17.827 1.00 70.56 91 TRP A C 1
ATOM 706 O O . TRP A 1 91 ? -4.421 -2.562 -16.680 1.00 70.56 91 TRP A O 1
ATOM 716 N N . SER A 1 92 ? -4.310 -0.843 -18.119 1.00 67.94 92 SER A N 1
ATOM 717 C CA . SER A 1 92 ? -4.654 0.180 -17.138 1.00 67.94 92 SER A CA 1
ATOM 718 C C . SER A 1 92 ? -6.062 -0.040 -16.588 1.00 67.94 92 SER A C 1
ATOM 720 O O . SER A 1 92 ? -7.019 -0.259 -17.333 1.00 67.94 92 SER A O 1
ATOM 722 N N . ILE A 1 93 ? -6.191 0.030 -15.265 1.00 68.12 93 ILE A N 1
ATOM 723 C CA . ILE A 1 93 ? -7.487 -0.078 -14.593 1.00 68.12 93 ILE A CA 1
ATOM 724 C C . ILE A 1 93 ? -8.312 1.189 -14.894 1.00 68.12 93 ILE A C 1
ATOM 726 O O . ILE A 1 93 ? -7.780 2.281 -15.090 1.00 68.12 93 ILE A O 1
ATOM 730 N N . LYS A 1 94 ? -9.643 1.075 -14.938 1.00 63.97 94 LYS A N 1
ATOM 731 C CA . LYS A 1 94 ? -10.528 2.235 -15.126 1.00 63.97 94 LYS A CA 1
ATOM 732 C C . LYS A 1 94 ? -10.480 3.166 -13.898 1.00 63.97 94 LYS A C 1
ATOM 734 O O . LYS A 1 94 ? -10.366 2.694 -12.772 1.00 63.97 94 LYS A O 1
ATOM 739 N N . TYR A 1 95 ? -10.633 4.478 -14.110 1.00 66.94 95 TYR A N 1
ATOM 740 C CA . TYR A 1 95 ? -10.685 5.515 -13.054 1.00 66.94 95 TYR A CA 1
ATOM 741 C C . TYR A 1 95 ? -9.404 5.691 -12.240 1.00 66.94 95 TYR A C 1
ATOM 743 O O . TYR A 1 95 ? -9.418 5.887 -11.025 1.00 66.94 95 TYR A O 1
ATOM 751 N N . VAL A 1 96 ? -8.275 5.639 -12.925 1.00 65.00 96 VAL A N 1
ATOM 752 C CA . VAL A 1 96 ? -6.988 5.877 -12.300 1.00 65.00 96 VAL A CA 1
ATOM 753 C C . VAL A 1 96 ? -6.752 7.414 -12.237 1.00 65.00 96 VAL A C 1
ATOM 755 O O . VAL A 1 96 ? -6.936 8.091 -13.250 1.00 65.00 96 VAL A O 1
ATOM 758 N N . PRO A 1 97 ? -6.462 7.990 -11.047 1.00 65.31 97 PRO A N 1
ATOM 759 C CA . PRO A 1 97 ? -6.396 9.444 -10.833 1.00 65.31 97 PRO A CA 1
ATOM 760 C C . PRO A 1 97 ? -5.140 10.091 -11.424 1.00 65.31 97 PRO A C 1
ATOM 762 O O . PRO A 1 97 ? -4.026 9.696 -11.109 1.00 65.31 97 PRO A O 1
ATOM 765 N N . GLN A 1 98 ? -5.287 11.133 -12.229 1.00 68.00 98 GLN A N 1
ATOM 766 C CA . GLN A 1 98 ? -4.161 11.718 -12.956 1.00 68.00 98 GLN A CA 1
ATOM 767 C C . GLN A 1 98 ? -3.138 12.407 -12.033 1.00 68.00 98 GLN A C 1
ATOM 769 O O . GLN A 1 98 ? -3.392 12.672 -10.860 1.00 68.00 98 GLN A O 1
ATOM 774 N N . PHE A 1 99 ? -1.939 12.681 -12.561 1.00 69.00 99 PHE A N 1
ATOM 775 C CA . PHE A 1 99 ? -0.906 13.413 -11.816 1.00 69.00 99 PHE A CA 1
ATOM 776 C C . PHE A 1 99 ? -1.261 14.877 -11.554 1.00 69.00 99 PHE A C 1
ATOM 778 O O . PHE A 1 99 ? -0.805 15.448 -10.562 1.00 69.00 99 PHE A O 1
ATOM 785 N N . ASP A 1 100 ? -2.021 15.477 -12.464 1.00 67.81 100 ASP A N 1
ATOM 786 C CA . ASP A 1 100 ? -2.510 16.843 -12.375 1.00 67.81 100 ASP A CA 1
ATOM 787 C C . ASP A 1 100 ? -3.931 16.871 -12.934 1.00 67.81 100 ASP A C 1
ATOM 789 O O . ASP A 1 100 ? -4.138 16.610 -14.121 1.00 67.81 100 ASP A O 1
ATOM 793 N N . ASP A 1 101 ? -4.895 17.191 -12.075 1.00 68.56 101 ASP A N 1
ATOM 794 C CA . ASP A 1 101 ? -6.307 17.300 -12.449 1.00 68.56 101 ASP A CA 1
ATOM 795 C C . ASP A 1 101 ? -6.545 18.435 -13.460 1.00 68.56 101 ASP A C 1
ATOM 797 O O . ASP A 1 101 ? -7.500 18.399 -14.234 1.00 68.56 101 ASP A O 1
ATOM 801 N N . ASN A 1 102 ? -5.658 19.436 -13.492 1.00 73.00 102 ASN A N 1
ATOM 802 C CA . ASN A 1 102 ? -5.755 20.572 -14.408 1.00 73.00 102 ASN A CA 1
ATOM 803 C C . ASN A 1 102 ? -5.086 20.296 -15.762 1.00 73.00 102 ASN A C 1
ATOM 805 O O . ASN A 1 102 ? -5.342 21.014 -16.731 1.00 73.00 102 ASN A O 1
ATOM 809 N N . LYS A 1 103 ? -4.191 19.302 -15.837 1.00 71.62 103 LYS A N 1
ATOM 810 C CA . LYS A 1 103 ? -3.405 18.974 -17.037 1.00 71.62 103 LYS A CA 1
ATOM 811 C C . LYS A 1 103 ? -3.382 17.461 -17.269 1.00 71.62 103 LYS A C 1
ATOM 813 O O . LYS A 1 103 ? -2.375 16.805 -16.972 1.00 71.62 103 LYS A O 1
ATOM 818 N N . PRO A 1 104 ? -4.463 16.906 -17.846 1.00 64.31 104 PRO A N 1
ATOM 819 C CA . PRO A 1 104 ? -4.551 15.483 -18.127 1.00 64.31 104 PRO A CA 1
ATOM 820 C C . PRO A 1 104 ? -3.389 15.019 -19.009 1.00 64.31 104 PRO A C 1
ATOM 822 O O . PRO A 1 104 ? -3.151 15.562 -20.086 1.00 64.31 104 PRO A O 1
ATOM 825 N N . GLY A 1 105 ? -2.658 14.004 -18.544 1.00 65.75 105 GLY A N 1
ATOM 826 C CA . GLY A 1 105 ? -1.545 13.392 -19.279 1.00 65.75 105 GLY A CA 1
ATOM 827 C C . GLY A 1 105 ? -0.168 14.022 -19.046 1.00 65.75 105 GLY A C 1
ATOM 828 O O . GLY A 1 105 ? 0.811 13.523 -19.602 1.00 65.75 105 GLY A O 1
ATOM 829 N N . LEU A 1 106 ? -0.054 15.065 -18.215 1.00 71.25 106 LEU A N 1
ATOM 830 C CA . LEU A 1 106 ? 1.252 15.608 -17.843 1.00 71.25 106 LEU A CA 1
ATOM 831 C C . LEU A 1 106 ? 1.983 14.642 -16.900 1.00 71.25 106 LEU A C 1
ATOM 833 O O . LEU A 1 106 ? 1.546 14.387 -15.778 1.00 71.25 106 LEU A O 1
ATOM 837 N N . VAL A 1 107 ? 3.123 14.126 -17.356 1.00 76.25 107 VAL A N 1
ATOM 838 C CA . VAL A 1 107 ? 4.043 13.339 -16.532 1.00 76.25 107 VAL A CA 1
ATOM 839 C C . VAL A 1 107 ? 5.072 14.298 -15.921 1.00 76.25 107 VAL A C 1
ATOM 841 O O . VAL A 1 107 ? 5.746 15.006 -16.672 1.00 76.25 107 VAL A O 1
ATOM 844 N N . PRO A 1 108 ? 5.214 14.350 -14.585 1.00 80.19 108 PRO A N 1
ATOM 845 C CA . PRO A 1 108 ? 6.215 15.184 -13.938 1.00 80.19 108 PRO A CA 1
ATOM 846 C C . PRO A 1 108 ? 7.628 14.673 -14.229 1.00 80.19 108 PRO A C 1
ATOM 848 O O . PRO A 1 108 ? 7.854 13.479 -14.447 1.00 80.19 108 PRO A O 1
ATOM 851 N N . ALA A 1 109 ? 8.608 15.573 -14.163 1.00 85.19 109 ALA A N 1
ATOM 852 C CA . ALA A 1 109 ? 10.007 15.171 -14.222 1.00 85.19 109 ALA A CA 1
ATOM 853 C C . ALA A 1 109 ? 10.351 14.238 -13.046 1.00 85.19 109 ALA A C 1
ATOM 855 O O . ALA A 1 109 ? 9.764 14.321 -11.968 1.00 85.19 109 ALA A O 1
ATOM 856 N N . ARG A 1 110 ? 11.350 13.364 -13.212 1.00 83.56 110 ARG A N 1
ATOM 857 C CA . ARG A 1 110 ? 11.744 12.393 -12.174 1.00 83.56 110 ARG A CA 1
ATOM 858 C C . ARG A 1 110 ? 12.098 13.040 -10.836 1.00 83.56 110 ARG A C 1
ATOM 860 O O . ARG A 1 110 ? 11.645 12.571 -9.797 1.00 83.56 110 ARG A O 1
ATOM 867 N N . SER A 1 111 ? 12.886 14.110 -10.856 1.00 87.06 111 SER A N 1
ATOM 868 C CA . SER A 1 111 ? 13.251 14.862 -9.648 1.00 87.06 111 SER A CA 1
ATOM 869 C C . SER A 1 111 ? 12.023 15.456 -8.958 1.00 87.06 111 SER A C 1
ATOM 871 O O . SER A 1 111 ? 11.890 15.368 -7.740 1.00 87.06 111 SER A O 1
ATOM 873 N N . GLU A 1 112 ? 11.095 15.997 -9.743 1.00 87.31 112 GLU A N 1
ATOM 874 C CA . GLU A 1 112 ? 9.841 16.555 -9.255 1.00 87.31 112 GLU A CA 1
ATOM 875 C C . GLU A 1 112 ? 8.934 15.476 -8.649 1.00 87.31 112 GLU A C 1
ATOM 877 O O . GLU A 1 112 ? 8.413 15.660 -7.550 1.00 87.31 112 GLU A O 1
ATOM 882 N N . PHE A 1 113 ? 8.790 14.326 -9.313 1.00 86.56 113 PHE A N 1
ATOM 883 C CA . PHE A 1 113 ? 8.053 13.181 -8.783 1.00 86.56 113 PHE A CA 1
ATOM 884 C C . PHE A 1 113 ? 8.647 12.690 -7.463 1.00 86.56 113 PHE A C 1
ATOM 886 O O . PHE A 1 113 ? 7.906 12.481 -6.501 1.00 86.56 113 PHE A O 1
ATOM 893 N N . LEU A 1 114 ? 9.972 12.520 -7.396 1.00 89.06 114 LEU A N 1
ATOM 894 C CA . LEU A 1 114 ? 10.655 12.066 -6.185 1.00 89.06 114 LEU A CA 1
ATOM 895 C C . LEU A 1 114 ? 10.444 13.051 -5.036 1.00 89.06 114 LEU A C 1
ATOM 897 O O . LEU A 1 114 ? 10.123 12.623 -3.933 1.00 89.06 114 LEU A O 1
ATOM 901 N N . TRP A 1 115 ? 10.545 14.355 -5.296 1.00 91.31 115 TRP A N 1
ATOM 902 C CA . TRP A 1 115 ? 10.323 15.381 -4.281 1.00 91.31 115 TRP A CA 1
ATOM 903 C C . TRP A 1 115 ? 8.871 15.421 -3.790 1.00 91.31 115 TRP A C 1
ATOM 905 O O . TRP A 1 115 ? 8.618 15.363 -2.586 1.00 91.31 115 TRP A O 1
ATOM 915 N N . ARG A 1 116 ? 7.897 15.430 -4.711 1.00 88.12 116 ARG A N 1
ATOM 916 C CA . ARG A 1 116 ? 6.462 15.374 -4.379 1.00 88.12 116 ARG A CA 1
ATOM 917 C C . ARG A 1 116 ? 6.124 14.114 -3.578 1.00 88.12 116 ARG A C 1
ATOM 919 O O . ARG A 1 116 ? 5.405 14.182 -2.581 1.00 88.12 116 ARG A O 1
ATOM 926 N N . THR A 1 117 ? 6.664 12.969 -3.990 1.00 87.88 117 THR A N 1
ATOM 927 C CA . THR A 1 117 ? 6.437 11.683 -3.318 1.00 87.88 117 THR A CA 1
ATOM 928 C C . THR A 1 117 ? 7.103 11.651 -1.949 1.00 87.88 117 THR A C 1
ATOM 930 O O . THR A 1 117 ? 6.482 11.191 -0.997 1.00 87.88 117 THR A O 1
ATOM 933 N N . PHE A 1 118 ? 8.312 12.197 -1.813 1.00 91.81 118 PHE A N 1
ATOM 934 C CA . PHE A 1 118 ? 9.004 12.318 -0.532 1.00 91.81 118 PHE A CA 1
ATOM 935 C C . PHE A 1 118 ? 8.196 13.147 0.471 1.00 91.81 118 PHE A C 1
ATOM 937 O O . PHE A 1 118 ? 7.947 12.683 1.581 1.00 91.81 118 PHE A O 1
ATOM 944 N N . ILE A 1 119 ? 7.702 14.322 0.060 1.00 92.75 119 ILE A N 1
ATOM 945 C CA . ILE A 1 119 ? 6.840 15.166 0.902 1.00 92.75 119 ILE A CA 1
ATOM 946 C C . ILE A 1 119 ? 5.572 14.407 1.307 1.00 92.75 119 ILE A C 1
ATOM 948 O O . ILE A 1 119 ? 5.194 14.429 2.476 1.00 92.75 119 ILE A O 1
ATOM 952 N N . ARG A 1 120 ? 4.926 13.709 0.365 1.00 89.81 120 ARG A N 1
ATOM 953 C CA . ARG A 1 120 ? 3.702 12.937 0.625 1.00 89.81 120 ARG A CA 1
ATOM 954 C C . ARG A 1 120 ? 3.933 11.770 1.586 1.00 89.81 120 ARG A C 1
ATOM 956 O O . ARG A 1 120 ? 3.132 11.553 2.488 1.00 89.81 120 ARG A O 1
ATOM 963 N N . VAL A 1 121 ? 4.998 11.000 1.386 1.00 90.94 121 VAL A N 1
ATOM 964 C CA . VAL A 1 121 ? 5.374 9.875 2.256 1.00 90.94 121 VAL A CA 1
ATOM 965 C C . VAL A 1 121 ? 5.728 10.393 3.647 1.00 90.94 121 VAL A C 1
ATOM 967 O O . VAL A 1 121 ? 5.247 9.847 4.637 1.00 90.94 121 VAL A O 1
ATOM 970 N N . GLY A 1 122 ? 6.493 11.485 3.729 1.00 91.69 122 GLY A N 1
ATOM 971 C CA . GLY A 1 122 ? 6.825 12.145 4.988 1.00 91.69 122 GLY A CA 1
ATOM 972 C C . GLY A 1 122 ? 5.585 12.641 5.733 1.00 91.69 122 GLY A C 1
ATOM 973 O O . GLY A 1 122 ? 5.417 12.338 6.912 1.00 91.69 122 GLY A O 1
ATOM 974 N N . SER A 1 123 ? 4.670 13.337 5.051 1.00 92.75 123 SER A N 1
ATOM 975 C CA . SER A 1 123 ? 3.446 13.858 5.671 1.00 92.75 123 SER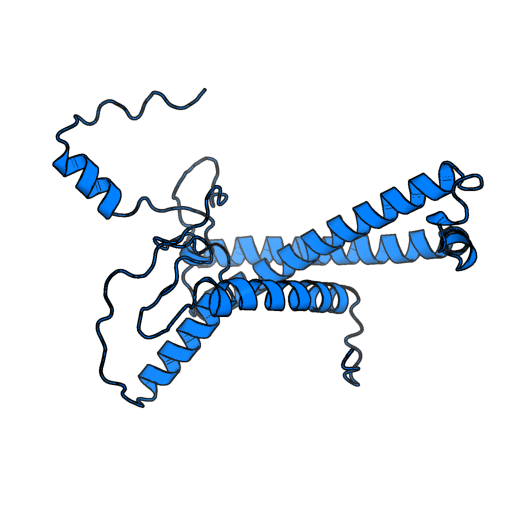 A CA 1
ATOM 976 C C . SER A 1 123 ? 2.492 12.748 6.114 1.00 92.75 123 SER A C 1
ATOM 978 O O . SER A 1 123 ? 1.953 12.820 7.219 1.00 92.75 123 SER A O 1
ATOM 980 N N . LEU A 1 124 ? 2.332 11.688 5.313 1.00 90.75 124 LEU A N 1
ATOM 981 C CA . LEU A 1 124 ? 1.561 10.501 5.690 1.00 90.75 124 LEU A CA 1
ATOM 982 C C . LEU A 1 124 ? 2.186 9.772 6.883 1.00 90.75 124 LEU A C 1
ATOM 984 O O . LEU A 1 124 ? 1.462 9.376 7.793 1.00 90.75 124 LEU A O 1
ATOM 988 N N . GLY A 1 125 ? 3.514 9.632 6.910 1.00 89.69 125 GLY A N 1
ATOM 989 C CA . GLY A 1 125 ? 4.241 9.051 8.038 1.00 89.69 125 GLY A CA 1
ATOM 990 C C . GLY A 1 125 ? 4.026 9.842 9.329 1.00 89.69 125 GLY A C 1
ATOM 991 O O . GLY A 1 125 ? 3.667 9.261 10.353 1.00 89.69 125 GLY A O 1
ATOM 992 N N . CYS A 1 126 ? 4.150 11.172 9.272 1.00 90.62 126 CYS A N 1
ATOM 993 C CA . CYS A 1 126 ? 3.857 12.051 10.406 1.00 90.62 126 CYS A CA 1
ATOM 994 C C . CYS A 1 126 ? 2.391 11.944 10.852 1.00 90.62 126 CYS A C 1
ATOM 996 O O . CYS A 1 126 ? 2.119 11.813 12.044 1.00 90.62 126 CYS A O 1
ATOM 998 N N . CYS A 1 127 ? 1.445 11.948 9.906 1.00 90.25 127 CYS A N 1
ATOM 999 C CA . CYS A 1 127 ? 0.017 11.798 10.188 1.00 90.25 127 CYS A CA 1
ATOM 1000 C C . CYS A 1 127 ? -0.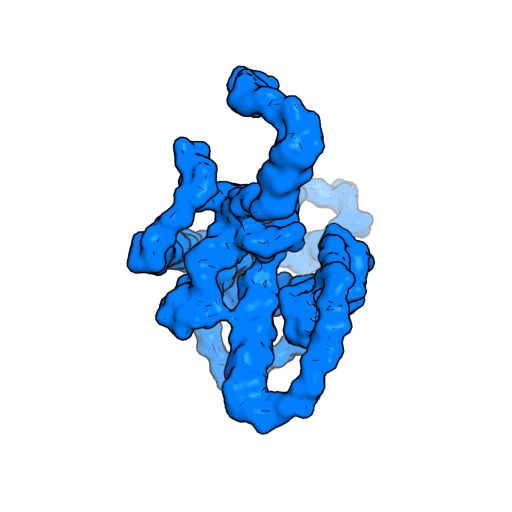282 10.473 10.903 1.00 90.25 127 CYS A C 1
ATOM 1002 O O . CYS A 1 127 ? -0.956 10.470 11.931 1.00 90.25 127 CYS A O 1
ATOM 1004 N N . LEU A 1 128 ? 0.282 9.361 10.423 1.00 88.06 128 LEU A N 1
ATOM 1005 C CA . LEU A 1 128 ? 0.153 8.049 11.059 1.00 88.06 128 LEU A CA 1
ATOM 1006 C C . LEU A 1 128 ? 0.786 8.011 12.454 1.00 88.06 128 LEU A C 1
ATOM 1008 O O . LEU A 1 128 ? 0.214 7.404 13.356 1.00 88.06 128 LEU A O 1
ATOM 1012 N N . GLY A 1 129 ? 1.919 8.684 12.667 1.00 86.31 129 GLY A N 1
ATOM 1013 C CA . GLY A 1 129 ? 2.533 8.802 13.994 1.00 86.31 129 GLY A CA 1
ATOM 1014 C C . GLY A 1 129 ? 1.656 9.557 14.995 1.00 86.31 129 GLY A C 1
ATOM 1015 O O . GLY A 1 129 ? 1.457 9.100 16.126 1.00 86.31 129 GLY A O 1
ATOM 1016 N N . LEU A 1 130 ? 1.066 10.676 14.567 1.00 88.00 130 LEU A N 1
ATOM 1017 C CA . LEU A 1 130 ? 0.126 11.449 15.382 1.00 88.00 130 LEU A CA 1
ATOM 1018 C C . LEU A 1 130 ? -1.156 10.658 15.667 1.00 88.00 130 LEU A C 1
ATOM 1020 O O . LEU A 1 130 ? -1.574 10.576 16.821 1.00 88.00 130 LEU A O 1
ATOM 1024 N N . LEU A 1 131 ? -1.745 10.025 14.648 1.00 85.38 131 LEU A N 1
ATOM 1025 C CA . LEU A 1 131 ? -2.939 9.187 14.794 1.00 85.38 131 LEU A CA 1
ATOM 1026 C C . LEU A 1 131 ? -2.682 7.970 15.682 1.00 85.38 131 LEU A C 1
ATOM 1028 O O . LEU A 1 131 ? -3.532 7.623 16.495 1.00 85.38 131 LEU A O 1
ATOM 1032 N N . GLY A 1 132 ? -1.511 7.343 15.566 1.00 81.50 132 GLY A N 1
ATOM 1033 C CA . GLY A 1 132 ? -1.100 6.245 16.434 1.00 81.50 132 GLY A CA 1
ATOM 1034 C C . GLY A 1 132 ? -1.021 6.684 17.894 1.00 81.50 132 GLY A C 1
ATOM 1035 O O . GLY A 1 132 ? -1.585 6.029 18.766 1.00 81.50 132 GLY A O 1
ATOM 1036 N N . THR A 1 133 ? -0.401 7.835 18.157 1.00 82.12 133 THR A N 1
ATOM 1037 C CA . THR A 1 133 ? -0.306 8.410 19.510 1.00 82.12 133 THR A CA 1
ATOM 1038 C C . THR A 1 133 ? -1.685 8.773 20.065 1.00 82.12 133 THR A C 1
ATOM 1040 O O . THR A 1 133 ? -2.012 8.436 21.204 1.00 82.12 133 THR A O 1
ATOM 1043 N N . PHE A 1 134 ? -2.525 9.410 19.245 1.00 82.56 134 PHE A N 1
ATOM 1044 C CA . PHE A 1 134 ? -3.904 9.733 19.596 1.00 82.56 134 PHE A CA 1
ATOM 1045 C C . PHE A 1 134 ? -4.710 8.474 19.928 1.00 82.56 134 PHE A C 1
ATOM 1047 O O . PHE A 1 134 ? -5.326 8.415 20.988 1.00 82.56 134 PHE A O 1
ATOM 1054 N N . ALA A 1 135 ? -4.658 7.447 19.077 1.00 79.00 135 ALA A N 1
ATOM 1055 C CA . ALA A 1 135 ? -5.376 6.194 19.282 1.00 79.00 135 ALA A CA 1
ATOM 1056 C C . ALA A 1 135 ? -4.929 5.490 20.570 1.00 79.00 135 ALA A C 1
ATOM 1058 O O . ALA A 1 135 ? -5.767 5.041 21.346 1.00 79.00 135 ALA A O 1
ATOM 1059 N N . GLN A 1 136 ? -3.622 5.443 20.844 1.00 78.19 136 GLN A N 1
ATOM 1060 C CA . GLN A 1 136 ? -3.096 4.870 22.086 1.00 78.19 136 GLN A CA 1
ATOM 1061 C C . GLN A 1 136 ? -3.647 5.588 23.323 1.00 78.19 136 GLN A C 1
ATOM 1063 O O . GLN A 1 136 ? -4.058 4.940 24.283 1.00 78.19 136 GLN A O 1
ATOM 1068 N N . ASN A 1 137 ? -3.702 6.920 23.299 1.00 79.94 137 ASN A N 1
ATOM 1069 C CA . ASN A 1 137 ? -4.240 7.693 24.414 1.00 79.94 137 ASN A CA 1
ATOM 1070 C C . ASN A 1 137 ? -5.762 7.550 24.530 1.00 79.94 137 ASN A C 1
ATOM 1072 O O . ASN A 1 137 ? -6.266 7.313 25.625 1.00 79.94 137 ASN A O 1
ATOM 1076 N N . PHE A 1 138 ? -6.494 7.637 23.421 1.00 79.25 138 PHE A N 1
ATOM 1077 C CA . PHE A 1 138 ? -7.950 7.522 23.395 1.00 79.25 138 PHE A CA 1
ATOM 1078 C C . PHE A 1 138 ? -8.427 6.151 23.891 1.00 79.25 138 PHE A C 1
ATOM 1080 O O . PHE A 1 138 ? -9.357 6.069 24.692 1.00 79.25 138 PHE A O 1
ATOM 1087 N N . TRP A 1 139 ? -7.763 5.070 23.475 1.00 72.81 139 TRP A N 1
ATOM 1088 C CA . TRP A 1 139 ? -8.149 3.719 23.876 1.00 72.81 139 TRP A CA 1
ATOM 1089 C C . TRP A 1 139 ? -7.736 3.361 25.297 1.00 72.81 139 TRP A C 1
ATOM 1091 O O . TRP A 1 139 ? -8.490 2.663 25.966 1.00 72.81 139 TRP A O 1
ATOM 1101 N N . LYS A 1 140 ? -6.624 3.898 25.814 1.00 76.50 140 LYS A N 1
ATOM 1102 C CA . LYS A 1 140 ? -6.283 3.752 27.241 1.00 76.50 140 LYS A CA 1
ATOM 1103 C C . LYS A 1 140 ? -7.380 4.302 28.154 1.00 76.50 140 LYS A C 1
ATOM 1105 O O . LYS A 1 140 ? -7.720 3.660 29.140 1.00 76.50 140 LYS A O 1
ATOM 1110 N N . HIS A 1 141 ? -7.964 5.447 27.803 1.00 73.19 141 HIS A N 1
ATOM 1111 C CA . HIS A 1 141 ? -9.045 6.057 28.585 1.00 73.19 141 HIS A CA 1
ATOM 1112 C C . HIS A 1 141 ? -10.395 5.341 28.421 1.00 73.19 141 HIS A C 1
ATOM 1114 O O . HIS A 1 141 ? -11.250 5.459 29.290 1.00 73.19 141 HIS A O 1
ATOM 1120 N N . ASN A 1 142 ? -10.577 4.576 27.339 1.00 68.62 142 ASN A N 1
ATOM 1121 C CA . ASN A 1 142 ? -11.819 3.865 27.025 1.00 68.62 142 ASN A CA 1
ATOM 1122 C C . ASN A 1 142 ? -11.686 2.336 27.126 1.00 68.62 142 ASN A C 1
ATOM 1124 O O . ASN A 1 142 ? -12.537 1.614 26.613 1.00 68.62 142 ASN A O 1
ATOM 1128 N N . ALA A 1 143 ? -10.637 1.821 27.775 1.00 72.00 143 ALA A N 1
ATOM 1129 C CA . ALA A 1 143 ? -10.328 0.388 27.806 1.00 72.00 143 ALA A CA 1
ATOM 1130 C C . ALA A 1 143 ? -11.467 -0.465 28.395 1.00 72.00 143 ALA A C 1
ATOM 1132 O O . ALA A 1 143 ? -11.672 -1.602 27.974 1.00 72.00 143 ALA A O 1
ATOM 1133 N N . SER A 1 144 ? -12.250 0.101 29.317 1.00 71.81 144 SER A N 1
ATOM 1134 C CA . SER A 1 144 ? -13.439 -0.539 29.891 1.00 71.81 144 SER A CA 1
ATOM 1135 C C . SER A 1 144 ? -14.516 -0.860 28.848 1.00 71.81 144 SER A C 1
ATOM 1137 O O . SER A 1 144 ? -15.196 -1.872 28.981 1.00 71.81 144 SER A O 1
ATOM 1139 N N . MET A 1 145 ? -14.628 -0.060 27.784 1.00 65.69 145 MET A N 1
ATOM 1140 C CA . MET A 1 145 ? -15.587 -0.258 26.687 1.00 65.69 145 MET A CA 1
ATOM 1141 C C . MET A 1 145 ? -15.145 -1.339 25.685 1.00 65.69 145 MET A C 1
ATOM 1143 O O . MET A 1 145 ? -15.919 -1.724 24.813 1.00 65.69 145 MET A O 1
ATOM 1147 N N . PHE A 1 146 ? -13.912 -1.845 25.809 1.00 67.81 146 PHE A N 1
ATOM 1148 C CA . PHE A 1 146 ? -13.360 -2.946 25.005 1.00 67.81 146 PHE A CA 1
ATOM 1149 C C . PHE A 1 146 ? -13.143 -4.219 25.828 1.00 67.81 146 PHE A C 1
ATOM 1151 O O . PHE A 1 146 ? -12.377 -5.096 25.426 1.00 67.81 146 PHE A O 1
ATOM 1158 N N . SER A 1 147 ? -13.788 -4.329 26.994 1.00 73.69 147 SER A N 1
ATOM 1159 C CA . SER A 1 147 ? -13.682 -5.529 27.816 1.00 73.69 147 SER A CA 1
ATOM 1160 C C . SER A 1 147 ? -14.258 -6.753 27.091 1.00 73.69 147 SER A C 1
ATOM 1162 O O . SER A 1 147 ? -15.108 -6.660 26.199 1.00 73.69 147 SER A O 1
ATOM 1164 N N . GLN A 1 148 ? -13.793 -7.933 27.495 1.00 72.62 148 GLN A N 1
ATOM 1165 C CA . GLN A 1 148 ? -14.175 -9.205 26.882 1.00 72.62 148 GLN A CA 1
ATOM 1166 C C . GLN A 1 148 ? -15.686 -9.494 26.993 1.00 72.62 148 GLN A C 1
ATOM 1168 O O . GLN A 1 148 ? -16.246 -10.198 26.156 1.00 72.62 148 GLN A O 1
ATOM 1173 N N . GLU A 1 149 ? -16.354 -8.894 27.979 1.00 69.88 149 GLU A N 1
ATOM 1174 C CA . GLU A 1 149 ? -17.799 -8.985 28.224 1.00 69.88 149 GLU A CA 1
ATOM 1175 C C . GLU A 1 149 ? -18.648 -8.374 27.098 1.00 69.88 149 GLU A C 1
ATOM 1177 O O . GLU A 1 149 ? -19.786 -8.787 26.861 1.00 69.88 149 GLU A O 1
ATOM 1182 N N . TYR A 1 150 ? -18.082 -7.422 26.356 1.00 68.00 150 TYR A N 1
ATOM 1183 C CA . TYR A 1 150 ? -18.746 -6.802 25.217 1.00 68.00 150 TYR A CA 1
ATOM 1184 C C . TYR A 1 150 ? -18.486 -7.574 23.911 1.00 68.00 150 TYR A C 1
ATOM 1186 O O . TYR A 1 150 ? -19.162 -7.357 22.917 1.00 68.00 150 TYR A O 1
ATOM 1194 N N . VAL A 1 151 ? -17.568 -8.541 23.847 1.00 69.88 151 VAL A N 1
ATOM 1195 C CA . VAL A 1 151 ? -17.259 -9.251 22.585 1.00 69.88 151 VAL A CA 1
ATOM 1196 C C . VAL A 1 151 ? -18.472 -9.969 21.942 1.00 69.88 151 VAL A C 1
ATOM 1198 O O . VAL A 1 151 ? -18.632 -9.849 20.721 1.00 69.88 151 VAL A O 1
ATOM 1201 N N . PRO A 1 152 ? -19.358 -10.672 22.679 1.00 76.75 152 PRO A N 1
ATOM 1202 C CA . PRO A 1 152 ? -20.439 -11.447 22.073 1.00 76.75 152 PRO A CA 1
ATOM 1203 C C . PRO A 1 152 ? -21.704 -10.596 21.831 1.00 76.75 152 PRO A C 1
ATOM 1205 O O . PRO A 1 152 ? -22.684 -10.648 22.571 1.00 76.75 152 PRO A O 1
ATOM 1208 N N . VAL A 1 153 ? -21.693 -9.814 20.746 1.00 69.12 153 VAL A N 1
ATOM 1209 C CA . VAL A 1 153 ? -22.789 -8.888 20.375 1.00 69.12 153 VAL A CA 1
ATOM 1210 C C . VAL A 1 153 ? -24.089 -9.618 20.051 1.00 69.12 153 VAL A C 1
ATOM 1212 O O . VAL A 1 153 ? -25.161 -9.230 20.507 1.00 69.12 153 VAL A O 1
ATOM 1215 N N . TYR A 1 154 ? -24.005 -10.692 19.265 1.00 75.94 154 TYR A N 1
ATOM 1216 C CA . TYR A 1 154 ? -25.189 -11.378 18.745 1.00 75.94 154 TYR A CA 1
ATOM 1217 C C . TYR A 1 154 ? -25.988 -12.118 19.824 1.00 75.94 154 TYR A C 1
ATOM 1219 O O . TYR A 1 154 ? -27.182 -12.335 19.645 1.00 75.94 154 TYR A O 1
ATOM 1227 N N . SER A 1 155 ? -25.368 -12.459 20.959 1.00 76.56 155 SER A N 1
ATOM 1228 C CA . SER A 1 155 ? -26.065 -13.042 22.111 1.00 76.56 155 SER A CA 1
ATOM 1229 C C . SER A 1 155 ? -26.647 -11.997 23.065 1.00 76.56 155 SER A C 1
ATOM 1231 O O . SER A 1 155 ? -27.429 -12.361 23.935 1.00 76.56 155 SER A O 1
ATOM 1233 N N . ARG A 1 156 ? -26.270 -10.717 22.925 1.00 79.56 156 ARG A N 1
ATOM 1234 C CA . ARG A 1 156 ? -26.635 -9.622 23.843 1.00 79.56 156 ARG A CA 1
ATOM 1235 C C . ARG A 1 156 ? -27.347 -8.461 23.148 1.00 79.56 156 ARG A C 1
ATOM 1237 O O . ARG A 1 156 ? -27.339 -7.350 23.658 1.00 79.56 156 ARG A O 1
ATOM 1244 N N . LEU A 1 157 ? -27.991 -8.692 22.002 1.00 75.38 157 LEU A N 1
ATOM 1245 C CA . LEU A 1 157 ? -28.604 -7.628 21.186 1.00 75.38 157 LEU A CA 1
ATOM 1246 C C . LEU A 1 157 ? -29.595 -6.731 21.954 1.00 75.38 157 LEU A C 1
ATOM 1248 O O . LEU A 1 157 ? -29.756 -5.572 21.592 1.00 75.38 157 LEU A O 1
ATOM 1252 N N . GLN A 1 158 ? -30.236 -7.247 23.008 1.00 76.69 158 GLN A N 1
ATOM 1253 C CA . GLN A 1 158 ? -31.167 -6.488 23.854 1.00 76.69 158 GLN A CA 1
ATOM 1254 C C . GLN A 1 158 ? -30.478 -5.614 24.918 1.00 76.69 158 GLN A C 1
ATOM 1256 O O . GLN A 1 158 ? -31.105 -4.706 25.453 1.00 76.69 158 GLN A O 1
ATOM 1261 N N . GLU A 1 159 ? -29.203 -5.866 25.215 1.00 80.38 159 GLU A N 1
ATOM 1262 C CA . GLU A 1 159 ? -28.426 -5.175 26.254 1.00 80.38 159 GLU A CA 1
ATOM 1263 C C . GLU A 1 159 ? -27.422 -4.164 25.675 1.00 80.38 159 GLU A C 1
ATOM 1265 O O . GLU A 1 159 ? -26.796 -3.418 26.428 1.00 80.38 159 GLU A O 1
ATOM 1270 N N . VAL A 1 160 ? -27.259 -4.122 24.345 1.00 79.69 160 VAL A N 1
ATOM 1271 C CA . VAL A 1 160 ? -26.315 -3.209 23.684 1.00 79.69 160 VAL A CA 1
ATOM 1272 C C . VAL A 1 160 ? -26.793 -1.768 23.833 1.00 79.69 160 VAL A C 1
ATOM 1274 O O . VAL A 1 160 ? -27.847 -1.377 23.328 1.00 79.69 160 VAL A O 1
ATOM 1277 N N . THR A 1 161 ? -25.975 -0.944 24.480 1.00 83.88 161 THR A N 1
ATOM 1278 C CA . THR A 1 161 ? -26.257 0.488 24.627 1.00 83.88 161 THR A CA 1
ATOM 1279 C C . THR A 1 161 ? -25.860 1.275 23.370 1.00 83.88 161 THR A C 1
ATOM 1281 O O . THR A 1 161 ? -24.947 0.897 22.633 1.00 83.88 161 THR A O 1
ATOM 1284 N N . LEU A 1 162 ? -26.496 2.430 23.128 1.00 81.88 162 LEU A N 1
ATOM 1285 C CA . LEU A 1 162 ? -26.123 3.325 22.016 1.00 81.88 162 LEU A CA 1
ATOM 1286 C C . LEU A 1 162 ? -24.668 3.820 22.109 1.00 81.88 162 LEU A C 1
ATOM 1288 O O . LEU A 1 162 ? -24.019 4.022 21.083 1.00 81.88 162 LEU A O 1
ATOM 1292 N N . ALA A 1 163 ? -24.151 3.999 23.327 1.00 80.12 163 ALA A N 1
ATOM 1293 C CA . ALA A 1 163 ? -22.763 4.393 23.564 1.00 80.12 163 ALA A CA 1
ATOM 1294 C C . ALA A 1 163 ? -21.775 3.286 23.162 1.00 80.12 163 ALA A C 1
ATOM 1296 O O . ALA A 1 163 ? -20.739 3.554 22.561 1.00 80.12 163 ALA A O 1
ATOM 1297 N N . GLU A 1 164 ? -22.113 2.029 23.437 1.00 79.75 164 GLU A N 1
ATOM 1298 C CA . GLU A 1 164 ? -21.312 0.882 23.017 1.00 79.75 164 GLU A CA 1
ATOM 1299 C C . GLU A 1 164 ? -21.313 0.724 21.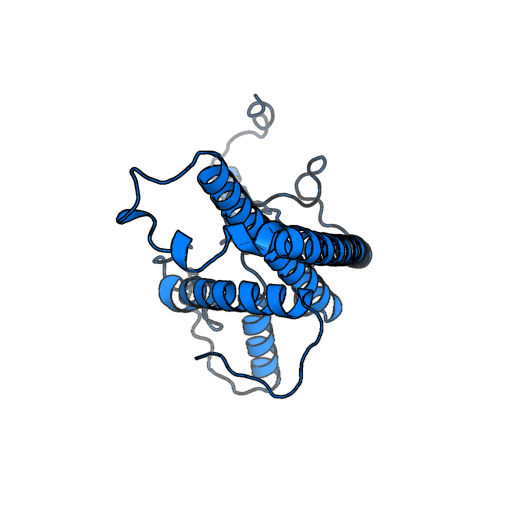488 1.00 79.75 164 GLU A C 1
ATOM 1301 O O . GLU A 1 164 ? -20.266 0.514 20.869 1.00 79.75 164 GLU A O 1
ATOM 1306 N N . LEU A 1 165 ? -22.480 0.888 20.857 1.00 83.94 165 LEU A N 1
ATOM 1307 C CA . LEU A 1 165 ? -22.602 0.835 19.402 1.00 83.94 165 LEU A CA 1
ATOM 1308 C C . LEU A 1 165 ? -21.778 1.939 18.718 1.00 83.94 165 LEU A C 1
ATOM 1310 O O . LEU A 1 165 ? -21.093 1.668 17.729 1.00 83.94 165 LEU A O 1
ATOM 1314 N N . SER A 1 166 ? -21.799 3.167 19.245 1.00 83.00 166 SER A N 1
ATOM 1315 C CA . SER A 1 166 ? -21.056 4.289 18.659 1.00 83.00 166 SER A CA 1
ATOM 1316 C C . SER A 1 166 ? -19.540 4.089 18.738 1.00 83.00 166 SER A C 1
ATOM 1318 O O . SER A 1 166 ? -18.845 4.331 17.749 1.00 83.00 166 SER A O 1
ATOM 1320 N N . ILE A 1 167 ? -19.027 3.558 19.853 1.00 81.00 167 ILE A N 1
ATOM 1321 C CA . ILE A 1 167 ? -17.602 3.239 20.022 1.00 81.00 167 ILE A CA 1
ATOM 1322 C C . ILE A 1 167 ? -17.155 2.156 19.036 1.00 81.00 167 ILE A C 1
ATOM 1324 O O . ILE A 1 167 ? -16.070 2.258 18.463 1.00 81.00 167 ILE A O 1
ATOM 1328 N N . ARG A 1 168 ? -17.993 1.147 18.772 1.00 81.00 168 ARG A N 1
ATOM 1329 C CA . ARG A 1 168 ? -17.695 0.103 17.776 1.00 81.00 168 ARG A CA 1
ATOM 1330 C C . ARG A 1 168 ? -17.648 0.653 16.362 1.00 81.00 168 ARG A C 1
ATOM 1332 O O . ARG A 1 168 ? -16.709 0.350 15.631 1.00 81.00 168 ARG A O 1
ATOM 1339 N N . ILE A 1 169 ? -18.634 1.467 15.983 1.00 85.38 169 ILE A N 1
ATOM 1340 C CA . ILE A 1 169 ? -18.661 2.118 14.668 1.00 85.38 169 ILE A CA 1
ATOM 1341 C C . ILE A 1 169 ? -17.413 2.987 14.509 1.00 85.38 169 ILE A C 1
ATOM 1343 O O . ILE A 1 169 ? -16.704 2.865 13.510 1.00 85.38 169 ILE A O 1
ATOM 1347 N N . ALA A 1 170 ? -17.090 3.797 15.519 1.00 84.94 170 ALA A N 1
ATOM 1348 C CA . ALA A 1 170 ? -15.879 4.606 15.527 1.00 84.94 170 ALA A CA 1
ATOM 1349 C C . ALA A 1 170 ? -14.612 3.743 15.414 1.00 84.94 170 ALA A C 1
ATOM 1351 O O . ALA A 1 170 ? -13.718 4.081 14.641 1.00 84.94 170 ALA A O 1
ATOM 1352 N N . GLY A 1 171 ? -14.540 2.610 16.118 1.00 83.25 171 GLY A N 1
ATOM 1353 C CA . GLY A 1 171 ? -13.421 1.670 16.045 1.00 83.25 171 GLY A CA 1
ATOM 1354 C C . GLY A 1 171 ? -13.244 1.055 14.654 1.00 83.25 171 GLY A C 1
ATOM 1355 O O . GLY A 1 171 ? -12.136 1.057 14.121 1.00 83.25 171 GLY A O 1
ATOM 1356 N N . VAL A 1 172 ? -14.334 0.598 14.028 1.00 86.31 172 VAL A N 1
ATOM 1357 C CA . VAL A 1 172 ? -14.318 0.035 12.667 1.00 86.31 172 VAL A CA 1
ATOM 1358 C C . VAL A 1 172 ? -13.900 1.093 11.646 1.00 86.31 172 VAL A C 1
ATOM 1360 O O . VAL A 1 172 ? -13.019 0.839 10.827 1.00 86.31 172 VAL A O 1
ATOM 1363 N N . LEU A 1 173 ? -14.474 2.296 11.710 1.00 88.56 173 LEU A N 1
ATOM 1364 C CA . LEU A 1 173 ? -14.087 3.402 10.831 1.00 88.56 173 LEU A CA 1
ATOM 1365 C C . LEU A 1 173 ? -12.616 3.788 11.030 1.00 88.56 173 LEU A C 1
ATOM 1367 O O . LEU A 1 173 ? -11.885 3.936 10.053 1.00 88.56 173 LEU A O 1
ATOM 1371 N N . SER A 1 174 ? -12.158 3.878 12.281 1.00 84.50 174 SER A N 1
ATOM 1372 C CA . SER A 1 174 ? -10.755 4.169 12.605 1.00 84.50 174 SER A CA 1
ATOM 1373 C C . SER A 1 174 ? -9.814 3.106 12.044 1.00 84.50 174 SER A C 1
ATOM 1375 O O . SER A 1 174 ? -8.769 3.449 11.494 1.00 84.50 174 SER A O 1
ATOM 1377 N N . TYR A 1 175 ? -10.193 1.826 12.133 1.00 84.38 175 TYR A N 1
ATOM 1378 C CA . TYR A 1 175 ? -9.439 0.723 11.542 1.00 84.38 175 TYR A CA 1
ATOM 1379 C C . TYR A 1 175 ? -9.309 0.889 10.024 1.00 84.38 175 TYR A C 1
ATOM 1381 O O . TYR A 1 175 ? -8.195 0.860 9.503 1.00 84.38 175 TYR A O 1
ATOM 1389 N N . TRP A 1 176 ? -10.415 1.136 9.316 1.00 88.25 176 TRP A N 1
ATOM 1390 C CA . TRP A 1 176 ? -10.395 1.326 7.862 1.00 88.25 176 TRP A CA 1
ATOM 1391 C C . TRP A 1 176 ? -9.578 2.546 7.431 1.00 88.25 176 TRP A C 1
ATOM 1393 O O . TRP A 1 176 ? -8.818 2.463 6.466 1.00 88.25 176 TRP A O 1
ATOM 1403 N N . VAL A 1 177 ? -9.676 3.656 8.165 1.00 88.62 177 VAL A N 1
ATOM 1404 C CA . VAL A 1 177 ? -8.865 4.857 7.919 1.00 88.62 177 VAL A CA 1
ATOM 1405 C C . VAL A 1 177 ? -7.379 4.552 8.113 1.00 88.62 177 VAL A C 1
ATOM 1407 O O . VAL A 1 177 ? -6.574 4.834 7.225 1.00 88.62 177 VAL A O 1
ATOM 1410 N N . MET A 1 178 ? -7.007 3.921 9.231 1.00 85.06 178 MET A N 1
ATOM 1411 C CA . MET A 1 178 ? -5.620 3.542 9.517 1.00 85.06 178 MET A CA 1
ATOM 1412 C C . MET A 1 178 ? -5.069 2.590 8.450 1.00 85.06 178 MET A C 1
ATOM 1414 O O . MET A 1 178 ? -3.941 2.759 7.985 1.00 85.06 178 MET A O 1
ATOM 1418 N N . GLN A 1 179 ? -5.881 1.629 8.011 1.00 85.56 179 GLN A N 1
ATOM 1419 C CA . GLN A 1 179 ? -5.531 0.672 6.970 1.00 85.56 179 GLN A CA 1
ATOM 1420 C C . GLN A 1 179 ? -5.293 1.368 5.622 1.00 85.56 179 GLN A C 1
ATOM 1422 O O . GLN A 1 179 ? -4.277 1.124 4.971 1.00 85.56 179 GLN A O 1
ATOM 1427 N N . TYR A 1 180 ? -6.190 2.270 5.212 1.00 88.06 180 TYR A N 1
ATOM 1428 C CA . TYR A 1 180 ? -6.065 3.022 3.961 1.00 88.06 180 TYR A CA 1
ATOM 1429 C C . TYR A 1 180 ? -4.816 3.914 3.937 1.00 88.06 180 TYR A C 1
ATOM 1431 O O . TYR A 1 180 ? -4.080 3.941 2.945 1.00 88.06 180 TYR A O 1
ATOM 1439 N N . LEU A 1 181 ? -4.550 4.624 5.037 1.00 89.81 181 LEU A N 1
ATOM 1440 C CA . LEU A 1 181 ? -3.368 5.474 5.175 1.00 89.81 181 LEU A CA 1
ATOM 1441 C C . LEU A 1 181 ? -2.076 4.648 5.177 1.00 89.81 181 LEU A C 1
ATOM 1443 O O . LEU A 1 181 ? -1.116 5.023 4.505 1.00 89.81 181 LEU A O 1
ATOM 1447 N N . SER A 1 182 ? -2.068 3.501 5.863 1.00 88.00 182 SER A N 1
ATOM 1448 C CA . SER A 1 182 ? -0.914 2.590 5.910 1.00 88.00 182 SER A CA 1
ATOM 1449 C C . SER A 1 182 ? -0.586 2.015 4.529 1.00 88.00 182 SER A C 1
ATOM 1451 O O . SER A 1 182 ? 0.572 2.034 4.111 1.00 88.00 182 SER A O 1
ATOM 1453 N N . LEU A 1 183 ? -1.606 1.589 3.774 1.00 87.06 183 LEU A N 1
ATOM 1454 C CA . LEU A 1 183 ? -1.436 1.152 2.386 1.00 87.06 183 LEU A CA 1
ATOM 1455 C C . LEU A 1 183 ? -0.928 2.296 1.504 1.00 87.06 183 LEU A C 1
ATOM 1457 O O . LEU A 1 183 ? 0.026 2.113 0.751 1.00 87.06 183 LEU A O 1
ATOM 1461 N N . SER A 1 184 ? -1.512 3.490 1.626 1.00 88.06 184 SER A N 1
ATOM 1462 C CA . SER A 1 184 ? -1.086 4.675 0.869 1.00 88.06 184 SER A CA 1
ATOM 1463 C C . SER A 1 184 ? 0.381 5.029 1.125 1.00 88.06 184 SER A C 1
ATOM 1465 O O . SER A 1 184 ? 1.109 5.344 0.181 1.00 88.06 184 SER A O 1
ATOM 1467 N N . LEU A 1 185 ? 0.828 4.939 2.382 1.00 89.25 185 LEU A N 1
ATOM 1468 C CA . LEU A 1 185 ? 2.223 5.138 2.763 1.00 89.25 185 LEU A CA 1
ATOM 1469 C C . LEU A 1 185 ? 3.126 4.073 2.133 1.00 89.25 185 LEU A C 1
ATOM 1471 O O . LEU A 1 185 ? 4.140 4.419 1.528 1.00 89.25 185 LEU A O 1
ATOM 1475 N N . MET A 1 186 ? 2.739 2.796 2.223 1.00 87.44 186 MET A N 1
ATOM 1476 C CA . MET A 1 186 ? 3.486 1.688 1.625 1.00 87.44 186 MET A CA 1
ATOM 1477 C C . MET A 1 186 ? 3.679 1.891 0.118 1.00 87.44 186 MET A C 1
ATOM 1479 O O . MET A 1 186 ? 4.797 1.776 -0.380 1.00 87.44 186 MET A O 1
ATOM 1483 N N . TYR A 1 187 ? 2.614 2.224 -0.613 1.00 84.75 187 TYR A N 1
ATOM 1484 C CA . TYR A 1 187 ? 2.702 2.468 -2.052 1.00 84.75 187 TYR A CA 1
ATOM 1485 C C . TYR A 1 187 ? 3.562 3.667 -2.396 1.00 84.75 187 TYR A C 1
ATOM 1487 O O . TYR A 1 187 ? 4.384 3.571 -3.304 1.00 84.75 187 TYR A O 1
ATOM 1495 N N . GLY A 1 188 ? 3.386 4.782 -1.684 1.00 86.31 188 GLY A N 1
ATOM 1496 C CA . GLY A 1 188 ? 4.209 5.970 -1.890 1.00 86.31 188 GLY A CA 1
ATOM 1497 C C . GLY A 1 188 ? 5.689 5.658 -1.678 1.00 86.31 188 GLY A C 1
ATOM 1498 O O . GLY A 1 188 ? 6.521 6.029 -2.502 1.00 86.31 188 GLY A O 1
ATOM 1499 N N . PHE A 1 189 ? 6.008 4.904 -0.626 1.00 88.31 189 PHE A N 1
ATOM 1500 C CA . PHE A 1 189 ? 7.372 4.494 -0.315 1.00 88.31 189 PHE A CA 1
ATOM 1501 C C . PHE A 1 189 ? 7.963 3.562 -1.380 1.00 88.31 189 PHE A C 1
ATOM 1503 O O . PHE A 1 189 ? 9.072 3.794 -1.856 1.00 88.31 189 PHE A O 1
ATOM 1510 N N . LEU A 1 190 ? 7.218 2.543 -1.810 1.00 86.88 190 LEU A N 1
ATOM 1511 C CA . LEU A 1 190 ? 7.667 1.633 -2.864 1.00 86.88 190 LEU A CA 1
ATOM 1512 C C . LEU A 1 190 ? 7.861 2.359 -4.194 1.00 86.88 190 LEU A C 1
ATOM 1514 O O . LEU A 1 190 ? 8.892 2.164 -4.824 1.00 86.88 190 LEU A O 1
ATOM 1518 N N . SER A 1 191 ? 6.922 3.233 -4.571 1.00 84.31 191 SER A N 1
ATOM 1519 C CA . SER A 1 191 ? 7.006 4.043 -5.795 1.00 84.31 191 SER A CA 1
ATOM 1520 C C . SER A 1 191 ? 8.235 4.950 -5.773 1.00 84.31 191 SER A C 1
ATOM 1522 O O . SER A 1 191 ? 8.944 5.079 -6.771 1.00 84.31 191 SER A O 1
ATOM 1524 N N . PHE A 1 192 ? 8.520 5.555 -4.615 1.00 88.00 192 PHE A N 1
ATOM 1525 C CA . PHE A 1 192 ? 9.728 6.343 -4.408 1.00 88.00 192 PHE A CA 1
ATOM 1526 C C . PHE A 1 192 ? 10.987 5.494 -4.616 1.00 88.00 192 PHE A C 1
ATOM 1528 O O . PHE A 1 192 ? 11.845 5.878 -5.407 1.00 88.00 192 PHE A O 1
ATOM 1535 N N . LEU A 1 193 ? 11.084 4.324 -3.973 1.00 89.00 193 LEU A N 1
ATOM 1536 C CA . LEU A 1 193 ? 12.250 3.442 -4.092 1.00 89.00 193 LEU A CA 1
ATOM 1537 C C . LEU A 1 193 ? 12.458 2.924 -5.518 1.00 89.00 193 LEU A C 1
ATOM 1539 O O . LEU A 1 193 ? 13.578 2.965 -6.026 1.00 89.00 193 LEU A O 1
ATOM 1543 N N . THR A 1 194 ? 11.401 2.467 -6.189 1.00 85.00 194 THR A N 1
ATOM 1544 C CA . THR A 1 194 ? 11.502 1.933 -7.554 1.00 85.00 194 THR A CA 1
ATOM 1545 C C . THR A 1 194 ? 11.941 2.999 -8.550 1.00 85.00 194 THR A C 1
ATOM 1547 O O . THR A 1 194 ? 12.777 2.721 -9.408 1.00 85.00 194 THR A O 1
ATOM 1550 N N . VAL A 1 195 ? 11.446 4.234 -8.414 1.00 85.31 195 VAL A N 1
ATOM 1551 C CA . VAL A 1 195 ? 11.864 5.355 -9.271 1.00 85.31 195 VAL A CA 1
ATOM 1552 C C . VAL A 1 195 ? 13.267 5.847 -8.899 1.00 85.31 195 VAL A C 1
ATOM 1554 O O . VAL A 1 195 ? 14.046 6.236 -9.776 1.00 85.31 195 VAL A O 1
ATOM 1557 N N . LEU A 1 196 ? 13.642 5.808 -7.617 1.00 88.12 196 LEU A N 1
ATOM 1558 C CA . LEU A 1 196 ? 14.976 6.189 -7.147 1.00 88.12 196 LEU A CA 1
ATOM 1559 C C . LEU A 1 196 ? 16.063 5.245 -7.688 1.00 88.12 196 LEU A C 1
ATOM 1561 O O . LEU A 1 196 ? 17.112 5.713 -8.129 1.00 88.12 196 LEU A O 1
ATOM 1565 N N . VAL A 1 197 ? 15.791 3.940 -7.722 1.00 88.06 197 VAL A N 1
ATOM 1566 C CA . VAL A 1 197 ? 16.734 2.904 -8.187 1.00 88.06 197 VAL A CA 1
ATOM 1567 C C . VAL A 1 197 ? 16.641 2.656 -9.707 1.00 88.06 197 VAL A C 1
ATOM 1569 O O . VAL A 1 197 ? 17.388 1.849 -10.240 1.00 88.06 197 VAL A O 1
ATOM 1572 N N . HIS A 1 198 ? 15.796 3.395 -10.439 1.00 82.69 198 HIS A N 1
ATOM 1573 C CA . HIS A 1 198 ? 15.566 3.229 -11.890 1.00 82.69 198 HIS A CA 1
ATOM 1574 C C . HIS A 1 198 ? 14.994 1.854 -12.287 1.00 82.69 198 HIS A C 1
ATOM 1576 O O . HIS A 1 198 ? 15.260 1.344 -13.374 1.00 82.69 198 HIS A O 1
ATOM 1582 N N . LEU A 1 199 ? 14.191 1.247 -11.411 1.00 79.06 199 LEU A N 1
ATOM 1583 C CA . LEU A 1 199 ? 13.504 -0.020 -11.688 1.00 79.06 199 LEU A CA 1
ATOM 1584 C C . LEU A 1 199 ? 12.160 0.179 -12.398 1.00 79.06 199 LEU A C 1
ATOM 1586 O O . LEU A 1 199 ? 11.668 -0.746 -13.043 1.00 79.06 199 LEU A O 1
ATOM 1590 N N . SER A 1 200 ? 11.577 1.372 -12.284 1.00 76.50 200 SER A N 1
ATOM 1591 C CA . SER A 1 200 ? 10.317 1.742 -12.928 1.00 76.50 200 SER A CA 1
ATOM 1592 C C . SER A 1 200 ? 10.345 3.202 -13.355 1.00 76.50 200 SER A C 1
ATOM 1594 O O . SER A 1 200 ? 10.938 4.045 -12.673 1.00 76.50 200 SER A O 1
ATOM 1596 N N . ASP A 1 201 ? 9.654 3.500 -14.450 1.00 77.81 201 ASP A N 1
ATOM 1597 C CA . ASP A 1 201 ? 9.482 4.870 -14.914 1.00 77.81 201 ASP A CA 1
ATOM 1598 C C . ASP A 1 201 ? 8.424 5.604 -14.085 1.00 77.81 201 ASP A C 1
ATOM 1600 O O . ASP A 1 201 ? 7.472 5.016 -13.566 1.00 77.81 201 ASP A O 1
ATOM 1604 N N . VAL A 1 202 ? 8.571 6.929 -13.994 1.00 75.69 202 VAL A N 1
ATOM 1605 C CA . VAL A 1 202 ? 7.606 7.818 -13.318 1.00 75.69 202 VAL A CA 1
ATOM 1606 C C . VAL A 1 202 ? 6.204 7.626 -13.884 1.00 75.69 202 VAL A C 1
ATOM 1608 O O . VAL A 1 202 ? 5.223 7.668 -13.152 1.00 75.69 202 VAL A O 1
ATOM 1611 N N . GLU A 1 203 ? 6.118 7.381 -15.188 1.00 70.38 203 GLU A N 1
ATOM 1612 C CA . GLU A 1 203 ? 4.866 7.159 -15.890 1.00 70.38 203 GLU A CA 1
ATOM 1613 C C . GLU A 1 203 ? 4.118 5.938 -15.331 1.00 70.38 203 GLU A C 1
ATOM 1615 O O . GLU A 1 203 ? 2.903 5.970 -15.208 1.00 70.38 203 GLU A O 1
ATOM 1620 N N . GLU A 1 204 ? 4.806 4.868 -14.934 1.00 70.19 204 GLU A N 1
ATOM 1621 C CA . GLU A 1 204 ? 4.148 3.652 -14.422 1.00 70.19 204 GLU A CA 1
ATOM 1622 C C . GLU A 1 204 ? 3.582 3.842 -13.015 1.00 70.19 204 GLU A C 1
ATOM 1624 O O . GLU A 1 204 ? 2.612 3.190 -12.626 1.00 70.19 204 GLU A O 1
ATOM 1629 N N . MET A 1 205 ? 4.185 4.776 -12.277 1.00 71.94 205 MET A N 1
ATOM 1630 C CA . MET A 1 205 ? 3.722 5.248 -10.974 1.00 71.94 205 MET A CA 1
ATOM 1631 C C . MET A 1 205 ? 2.674 6.357 -11.111 1.00 71.94 205 MET A C 1
ATOM 1633 O O . MET A 1 205 ? 2.001 6.699 -10.133 1.00 71.94 205 MET A O 1
ATOM 1637 N N . ALA A 1 206 ? 2.521 6.908 -12.321 1.00 61.16 206 ALA A N 1
ATOM 1638 C CA . ALA A 1 206 ? 1.401 7.752 -12.674 1.00 61.16 206 ALA A CA 1
ATOM 1639 C C . ALA A 1 206 ? 0.134 6.976 -12.520 1.00 61.16 206 ALA A C 1
ATOM 1641 O O . ALA A 1 206 ? 0.061 5.784 -12.795 1.00 61.16 206 ALA A O 1
ATOM 1642 N N . ALA A 1 207 ? -0.903 7.709 -12.199 1.00 53.38 207 ALA A N 1
ATOM 1643 C CA . ALA A 1 207 ? -2.239 7.223 -12.312 1.00 53.38 207 ALA A CA 1
ATOM 1644 C C . ALA A 1 207 ? -2.919 7.869 -13.557 1.00 53.38 207 ALA A C 1
ATOM 1646 O O . ALA A 1 207 ? -4.064 8.294 -13.551 1.00 53.38 207 ALA A O 1
ATOM 1647 N N . GLY A 1 208 ? -2.194 7.926 -14.681 1.00 42.19 208 GLY A N 1
ATOM 1648 C CA . GLY A 1 208 ? -2.698 8.448 -15.954 1.00 42.19 208 GLY A CA 1
ATOM 1649 C C . GLY A 1 208 ? -2.677 7.402 -17.065 1.00 42.19 208 GLY A C 1
ATOM 1650 O O . GLY A 1 208 ? -1.640 6.800 -17.325 1.00 42.19 208 GLY A O 1
ATOM 1651 N N . VAL A 1 209 ? -3.814 7.237 -17.743 1.00 42.56 209 VAL A N 1
ATOM 1652 C CA . VAL A 1 209 ? -3.930 6.547 -19.034 1.00 42.56 209 VAL A CA 1
ATOM 1653 C C . VAL A 1 209 ? -3.277 7.430 -20.100 1.00 42.56 209 VAL A C 1
ATOM 1655 O O . VAL A 1 209 ? -3.730 8.553 -20.321 1.00 42.56 209 VAL A O 1
ATOM 1658 N N . ARG A 1 210 ? -2.244 6.941 -20.797 1.00 41.69 210 ARG A N 1
ATOM 1659 C CA . ARG A 1 210 ? -2.000 7.424 -22.166 1.00 41.69 210 ARG A CA 1
ATOM 1660 C C . ARG A 1 210 ? -3.025 6.726 -23.060 1.00 41.69 210 ARG A C 1
ATOM 1662 O O . ARG A 1 210 ? -3.108 5.501 -22.961 1.00 41.69 210 ARG A O 1
ATOM 1669 N N . PRO A 1 211 ? -3.790 7.435 -23.911 1.00 38.69 211 PRO A N 1
ATOM 1670 C CA . PRO A 1 211 ? -4.555 6.751 -24.943 1.00 38.69 211 PRO A CA 1
ATOM 1671 C C . PRO A 1 211 ? -3.580 5.879 -25.735 1.00 38.69 211 PRO A C 1
ATOM 1673 O O . PRO A 1 211 ? -2.488 6.321 -26.117 1.00 38.69 211 PRO A O 1
ATOM 1676 N N . ASN A 1 212 ? -3.933 4.607 -25.880 1.00 38.88 212 ASN A N 1
ATOM 1677 C CA . ASN A 1 212 ? -3.128 3.642 -26.599 1.00 38.88 212 ASN A CA 1
ATOM 1678 C C . ASN A 1 212 ? -2.963 4.170 -28.031 1.00 38.88 212 ASN A C 1
ATOM 1680 O O . ASN A 1 212 ? -3.935 4.606 -28.645 1.00 38.88 212 ASN A O 1
ATOM 1684 N N . LYS A 1 213 ? -1.747 4.142 -28.596 1.00 39.03 213 LYS A N 1
ATOM 1685 C CA . LYS A 1 213 ? -1.536 4.542 -30.002 1.00 39.03 213 LYS A CA 1
ATOM 1686 C C . LYS A 1 213 ? -2.456 3.768 -30.960 1.00 39.03 213 LYS A C 1
ATOM 1688 O O . LYS A 1 213 ? -2.755 4.286 -32.026 1.00 39.03 213 LYS A O 1
ATOM 1693 N N . ARG A 1 214 ? -2.929 2.572 -30.578 1.00 39.66 214 ARG A N 1
ATOM 1694 C CA . ARG A 1 214 ? -3.929 1.803 -31.338 1.00 39.66 214 ARG A CA 1
ATOM 1695 C C . ARG A 1 214 ? -5.303 2.478 -31.407 1.00 39.66 214 ARG A C 1
ATOM 1697 O O . ARG A 1 214 ? -5.855 2.540 -32.495 1.00 39.66 214 ARG A O 1
ATOM 1704 N N . ASP A 1 215 ? -5.774 3.101 -30.327 1.00 39.81 215 ASP A N 1
ATOM 1705 C CA . ASP A 1 215 ? -7.068 3.807 -30.313 1.00 39.81 215 ASP A CA 1
ATOM 1706 C C . ASP A 1 215 ? -7.050 5.044 -31.232 1.00 39.81 215 ASP A C 1
ATOM 1708 O O . ASP A 1 215 ? -8.074 5.464 -31.773 1.00 39.81 215 ASP A O 1
ATOM 1712 N N . VAL A 1 216 ? -5.861 5.622 -31.446 1.00 38.69 216 VAL A N 1
ATOM 1713 C CA . VAL A 1 216 ? -5.641 6.735 -32.383 1.00 38.69 216 VAL A CA 1
ATOM 1714 C C . VAL A 1 216 ? -5.635 6.249 -33.837 1.00 38.69 216 VAL A C 1
ATOM 1716 O O . VAL A 1 216 ? -6.137 6.948 -34.716 1.00 38.69 216 VAL A O 1
ATOM 1719 N N . VAL A 1 217 ? -5.108 5.047 -34.095 1.00 39.38 217 VAL A N 1
ATOM 1720 C CA . VAL A 1 217 ? -5.088 4.448 -35.439 1.00 39.38 217 VAL A CA 1
ATOM 1721 C C . VAL A 1 217 ? -6.491 3.997 -35.853 1.00 39.38 217 VAL A C 1
ATOM 1723 O O . VAL A 1 217 ? -6.893 4.279 -36.978 1.00 39.38 217 VAL A O 1
ATOM 1726 N N . ASP A 1 218 ? -7.283 3.419 -34.946 1.00 33.03 218 ASP A N 1
ATOM 1727 C CA . ASP A 1 218 ? -8.670 3.029 -35.247 1.00 33.03 218 ASP A CA 1
ATOM 1728 C C . ASP A 1 218 ? -9.572 4.243 -35.538 1.00 33.03 218 ASP A C 1
ATOM 1730 O O . ASP A 1 218 ? -10.453 4.179 -36.398 1.00 33.03 218 ASP A O 1
ATOM 1734 N N . CYS A 1 219 ? -9.299 5.403 -34.927 1.00 33.25 219 CYS A N 1
ATOM 1735 C CA . CYS A 1 219 ? -9.974 6.654 -35.289 1.00 33.25 219 CYS A CA 1
ATOM 1736 C C . CYS A 1 219 ? -9.537 7.208 -36.658 1.00 33.25 219 CYS A C 1
ATOM 1738 O O . CYS A 1 219 ? -10.335 7.855 -37.337 1.00 33.25 219 CYS A O 1
ATOM 1740 N N . GLN A 1 220 ? -8.295 6.955 -37.088 1.00 34.84 220 GLN A N 1
ATOM 1741 C CA . GLN A 1 220 ? -7.812 7.339 -38.420 1.00 34.84 220 GLN A CA 1
ATOM 1742 C C . GLN A 1 220 ? -8.369 6.438 -39.529 1.00 34.84 220 GLN A C 1
ATOM 1744 O O . GLN A 1 220 ? -8.648 6.929 -40.622 1.00 34.84 220 GLN A O 1
ATOM 1749 N N . VAL A 1 221 ? -8.580 5.148 -39.250 1.00 39.41 221 VAL A N 1
ATOM 1750 C CA . VAL A 1 221 ? -9.168 4.193 -40.207 1.00 39.41 221 VAL A CA 1
ATOM 1751 C C . VAL A 1 221 ? -10.672 4.441 -40.408 1.00 39.41 221 VAL A C 1
ATOM 1753 O O . VAL A 1 221 ? -11.195 4.179 -41.488 1.00 39.41 221 VAL A O 1
ATOM 1756 N N . LEU A 1 222 ? -11.362 5.026 -39.422 1.00 36.59 222 LEU A N 1
ATOM 1757 C CA . LEU A 1 222 ? -12.797 5.337 -39.497 1.00 36.59 222 LEU A CA 1
ATOM 1758 C C . LEU A 1 222 ? -13.145 6.701 -40.125 1.00 36.59 222 LEU A C 1
ATOM 1760 O O . LEU A 1 222 ? -14.321 7.051 -40.185 1.00 36.59 222 LEU A O 1
ATOM 1764 N N . GLY A 1 223 ? -12.169 7.469 -40.626 1.00 34.53 223 GLY A N 1
ATOM 1765 C CA . GLY A 1 223 ? -12.428 8.651 -41.465 1.00 34.53 223 GLY A CA 1
ATOM 1766 C C . GLY A 1 223 ? -13.276 9.762 -40.822 1.00 34.53 223 GLY A C 1
ATOM 1767 O O . GLY A 1 223 ? -13.915 10.531 -41.541 1.00 34.53 223 GLY A O 1
ATOM 1768 N N . LEU A 1 224 ? -13.315 9.864 -39.489 1.00 37.19 224 LEU A N 1
ATOM 1769 C CA . LEU A 1 224 ? -14.117 10.879 -38.800 1.00 37.19 224 LEU A CA 1
ATOM 1770 C C . LEU A 1 224 ? -13.316 12.182 -38.598 1.00 37.19 224 LEU A C 1
ATOM 1772 O O . LEU A 1 224 ? -12.214 12.148 -38.046 1.00 37.19 224 LEU A O 1
ATOM 1776 N N . PRO A 1 225 ? -13.843 13.351 -39.019 1.00 32.03 225 PRO A N 1
ATOM 1777 C CA . PRO A 1 225 ? -13.135 14.622 -38.912 1.00 32.03 225 PRO A CA 1
ATOM 1778 C C . PRO A 1 225 ? -13.017 15.100 -37.456 1.00 32.03 225 PRO A C 1
ATOM 1780 O O . PRO A 1 225 ? -13.941 14.976 -36.652 1.00 32.03 225 PRO A O 1
ATOM 1783 N N . ALA A 1 226 ? -11.868 15.708 -37.148 1.00 37.81 226 ALA A N 1
ATOM 1784 C CA . ALA A 1 226 ? -11.352 16.091 -35.827 1.00 37.81 226 ALA A CA 1
ATOM 1785 C C . ALA A 1 226 ? -12.137 17.181 -35.048 1.00 37.81 226 ALA A C 1
ATOM 1787 O O . ALA A 1 226 ? -11.563 17.891 -34.225 1.00 37.81 226 ALA A O 1
ATOM 1788 N N . ALA A 1 227 ? -13.442 17.343 -35.274 1.00 35.72 227 ALA A N 1
ATOM 1789 C CA . ALA A 1 227 ? -14.232 18.447 -34.718 1.00 35.72 227 ALA A CA 1
ATOM 1790 C C . ALA A 1 227 ? -15.030 18.110 -33.439 1.00 35.72 227 ALA A C 1
ATOM 1792 O O . ALA A 1 227 ? -15.737 18.972 -32.922 1.00 35.72 227 ALA A O 1
ATOM 1793 N N . HIS A 1 228 ? -14.933 16.891 -32.894 1.00 31.80 228 HIS A N 1
ATOM 1794 C CA . HIS A 1 228 ? -15.854 16.422 -31.844 1.00 31.80 228 HIS A CA 1
ATOM 1795 C C . HIS A 1 228 ? -15.257 16.202 -30.442 1.00 31.80 228 HIS A C 1
ATOM 1797 O O . HIS A 1 228 ? -15.846 15.495 -29.631 1.00 31.80 228 HIS A O 1
ATOM 1803 N N . TYR A 1 229 ? -14.153 16.868 -30.089 1.00 38.38 229 TYR A N 1
ATOM 1804 C CA . TYR A 1 229 ? -13.622 16.832 -28.711 1.00 38.38 229 TYR A CA 1
ATOM 1805 C C . TYR A 1 229 ? -14.291 17.818 -27.729 1.00 38.38 229 TYR A C 1
ATOM 1807 O O . TYR A 1 229 ? -13.977 17.822 -26.544 1.00 38.38 229 TYR A O 1
ATOM 1815 N N . GLY A 1 230 ? -15.244 18.642 -28.179 1.00 32.25 230 GLY A N 1
ATOM 1816 C CA . GLY A 1 230 ? -15.832 19.720 -27.370 1.00 32.25 230 GLY A CA 1
ATOM 1817 C C . GLY A 1 230 ? -17.167 19.423 -26.678 1.00 32.25 230 GLY A C 1
ATOM 1818 O O . GLY A 1 230 ? -17.900 20.371 -26.402 1.00 32.25 230 GLY A O 1
ATOM 1819 N N . ARG A 1 231 ? -17.573 18.161 -26.462 1.00 31.38 231 ARG A N 1
ATOM 1820 C CA . ARG A 1 231 ? -18.930 17.899 -25.938 1.00 31.38 231 ARG A CA 1
ATOM 1821 C C . ARG A 1 231 ? -19.089 16.648 -25.065 1.00 31.38 231 ARG A C 1
ATOM 1823 O O . ARG A 1 231 ? -20.052 15.918 -25.231 1.00 31.38 231 ARG A O 1
ATOM 1830 N N . PHE A 1 232 ? -18.184 16.430 -24.113 1.00 30.80 232 PHE A N 1
ATOM 1831 C CA . PHE A 1 232 ? -18.417 15.523 -22.975 1.00 30.80 232 PHE A CA 1
ATOM 1832 C C . PHE A 1 232 ? -17.795 16.091 -21.687 1.00 30.80 232 PHE A C 1
ATOM 1834 O O . PHE A 1 232 ? -16.960 15.474 -21.040 1.00 30.80 232 PHE A O 1
ATOM 1841 N N . LEU A 1 233 ? -18.201 17.312 -21.336 1.00 34.22 233 LEU A N 1
ATOM 1842 C CA . LEU A 1 233 ? -18.132 17.845 -19.975 1.00 34.22 233 LEU A CA 1
ATOM 1843 C C . LEU A 1 233 ? -19.471 18.532 -19.682 1.00 34.22 233 LEU A C 1
ATOM 18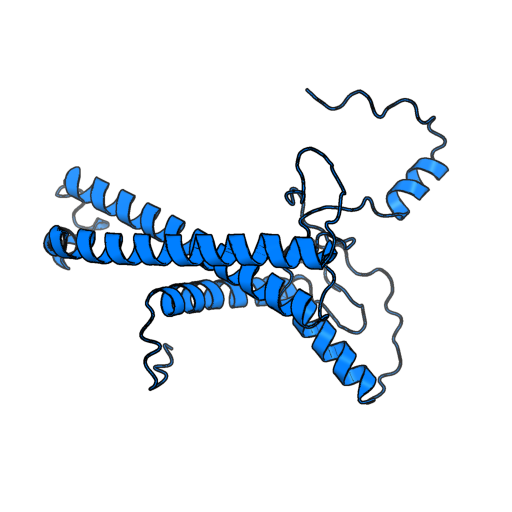45 O O . LEU A 1 233 ? -19.661 19.713 -19.974 1.00 34.22 233 LEU A O 1
ATOM 1849 N N . ARG A 1 234 ? -20.413 17.747 -19.164 1.00 31.19 234 ARG A N 1
ATOM 1850 C CA . ARG A 1 234 ? -21.428 18.162 -18.194 1.00 31.19 234 ARG A CA 1
ATOM 1851 C C . ARG A 1 234 ? -21.670 16.998 -17.254 1.00 31.19 234 ARG A C 1
ATOM 1853 O O . ARG A 1 234 ? -21.742 15.863 -17.774 1.00 31.19 234 ARG A O 1
#

Foldseek 3Di:
DDPPPVPPPVDPLVVLLCVLVVVVLVVLCCLACVQQNQDLQLLGGCHCRSPFDHSPDRPVPDDDPDPVVVVSVVLSVLLSSLFDQQQADSRGDPPQDFPDPVDAPDQDDLVVLLVVLVVVLVVLSVVLVVLVVVCVVVCVVVVVLVDPVCPPCVVCVVPDDPVSVVVVVVVVVSSVVSSVSSNVSSSSVSLSVCSVVVSDDSVSSGSHHDPDVVVVVVVVVVPDDPPPPPPPDD

Sequence (234 aa):
MIICANGQLESPIAHAVLGSGSVYRIIHYVAIVLLDRWSFEAKGPTSSLGGLEPASDMAREEFSWSLKDLEERIRFGIRVSTTTRFSTTKWSIKYVPQFDDNKPGLVPARSEFLWRTFIRVGSLGCCLGLLGTFAQNFWKHNASMFSQEYVPVYSRLQEVTLAELSIRIAGVLSYWVMQYLSLSLMYGFLSFLTVLVHLSDVEEMAAGVRPNKRDVVDCQVLGLPAAHYGRFLR

Radius of gyration: 23.32 Å; chains: 1; bounding box: 54×40×71 Å

pLDDT: mean 72.98, std 17.57, range [27.98, 92.75]